Protein AF-A0A972UY33-F1 (afdb_monomer_lite)

Sequence (202 aa):
WPNDGVSWTTQNGQDPGPAQSIDARLELDFEYLEENDFVPDRGYYHFSHYRHKRYDDFIARVWYGDILHPTFLVWENELLKAEARLRTGSVNGALSILNNHDGARIRRGLLPELVSSNSNEVLWTIFYERDIELINTGMGISYFDMRRRDQLQRGTILHFPVPAKELEIMQMEVYTVGGAPDGENISQGSWTGLDGLTSPLD

Radius of gyration: 20.01 Å; chains: 1; bounding box: 48×53×45 Å

Foldseek 3Di:
DDPPLPPLPPPVLDDPPDDDDLFQLCVVFKDFAPDDPDDSPVGPNPDGRIDGCNCVVCVVCVPPPPDDAAQDDPLVVLLVQLLVCLVVPNPVRNLCSCQPCVHCCCVRRVDDRDDDPDSVVSNVVSVVCCVSVCPPRHPCSVVVVCLVVLAPAFFAFSDDDDPQVVCVVVVHDDDDQTDHRDVPGTRPGHHQGPSRDTPPDD

Secondary structure (DSSP, 8-state):
--TTSS-SS-TTS----S---SSTHHHHHEEE-S--SS-GGG-GGG--SEEE-TTHHHHHTTTT--S---SS-HHHHHHHHHHHHHHTT-HHHHHHHHT-TTSHHHHTT-PPPP----HHHHHHHHHHHHHHHSTTTSTTHHHHHHHTTT-SPTT-BSSPPPPHHHHHHTTPPP--S--S--SSSB----PBPTTS-BSS--

pLDDT: mean 87.29, std 12.9, range [42.44, 98.44]

Structure (mmCIF, N/CA/C/O backbone):
data_AF-A0A972UY33-F1
#
_entry.id   AF-A0A972UY33-F1
#
loop_
_atom_site.group_PDB
_atom_site.id
_atom_site.type_symbol
_atom_site.label_atom_id
_atom_site.label_alt_id
_atom_site.label_comp_id
_atom_site.label_asym_id
_atom_site.label_entity_id
_atom_site.label_seq_id
_atom_site.pdbx_PDB_ins_code
_atom_site.Cartn_x
_atom_site.Cartn_y
_atom_site.Cartn_z
_atom_site.occupancy
_atom_site.B_iso_or_equiv
_atom_site.auth_seq_id
_atom_site.auth_comp_id
_atom_site.auth_asym_id
_atom_site.auth_atom_id
_atom_site.pdbx_PDB_model_num
ATOM 1 N N . TRP A 1 1 ? -2.789 17.185 -3.170 1.00 50.88 1 TRP A N 1
ATOM 2 C CA . TRP A 1 1 ? -4.031 16.461 -3.487 1.00 50.88 1 TRP A CA 1
ATOM 3 C C . TRP A 1 1 ? -5.196 17.137 -2.790 1.00 50.88 1 TRP A C 1
ATOM 5 O O . TRP A 1 1 ? -5.256 17.084 -1.565 1.00 50.88 1 TRP A O 1
ATOM 15 N N . PRO A 1 2 ? -6.051 17.854 -3.533 1.00 42.44 2 PRO A N 1
ATOM 16 C CA . PRO A 1 2 ? -7.277 18.409 -2.979 1.00 42.44 2 PRO A CA 1
ATOM 17 C C . PRO A 1 2 ? -8.226 17.274 -2.567 1.00 42.44 2 PRO A C 1
ATOM 19 O O . PRO A 1 2 ? -8.383 16.290 -3.283 1.00 42.44 2 PRO A O 1
ATOM 22 N N . ASN A 1 3 ? -8.875 17.425 -1.413 1.00 44.12 3 ASN A N 1
ATOM 23 C CA . ASN A 1 3 ? -9.872 16.484 -0.879 1.00 44.12 3 ASN A CA 1
ATOM 24 C C . ASN A 1 3 ? -11.170 16.414 -1.712 1.00 44.12 3 ASN A C 1
ATOM 26 O O . ASN A 1 3 ? -12.124 15.758 -1.303 1.00 44.12 3 ASN A O 1
ATOM 30 N N . ASP A 1 4 ? -11.245 17.127 -2.838 1.00 48.38 4 ASP A N 1
ATOM 31 C CA . ASP A 1 4 ? -12.463 17.264 -3.636 1.00 48.38 4 ASP A CA 1
ATOM 32 C C . ASP A 1 4 ? -12.746 16.056 -4.539 1.00 48.38 4 ASP A C 1
ATOM 34 O O . ASP A 1 4 ? -13.867 15.921 -5.016 1.00 48.38 4 ASP A O 1
ATOM 38 N N . GLY A 1 5 ? -11.761 15.178 -4.766 1.00 47.12 5 GLY A N 1
ATOM 39 C CA . GLY A 1 5 ? -11.911 13.992 -5.608 1.00 47.12 5 GLY A CA 1
ATOM 40 C C . GLY A 1 5 ? -12.2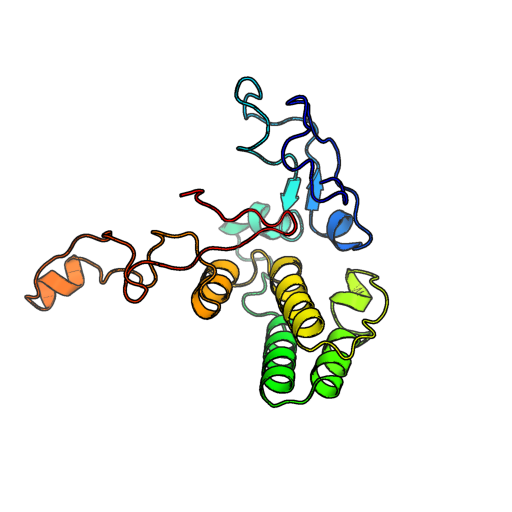33 14.296 -7.075 1.00 47.12 5 GLY A C 1
ATOM 41 O O . GLY A 1 5 ? -12.601 13.378 -7.795 1.00 47.12 5 GLY A O 1
ATOM 42 N N . VAL A 1 6 ? -12.104 15.545 -7.530 1.00 50.75 6 VAL A N 1
ATOM 43 C CA . VAL A 1 6 ? -12.446 15.978 -8.900 1.00 50.75 6 VAL A CA 1
ATOM 44 C C . VAL A 1 6 ? -11.242 16.623 -9.587 1.00 50.75 6 VAL A C 1
ATOM 46 O O . VAL A 1 6 ? -11.077 16.504 -10.799 1.00 50.75 6 VAL A O 1
ATOM 49 N N . SER A 1 7 ? -10.342 17.241 -8.823 1.00 51.25 7 SER A N 1
ATOM 50 C CA . SER A 1 7 ? -9.206 18.003 -9.347 1.00 51.25 7 SER A CA 1
ATOM 51 C C . SER A 1 7 ? -7.915 17.170 -9.457 1.00 51.25 7 SER A C 1
ATOM 53 O O . SER A 1 7 ? -6.831 17.663 -9.142 1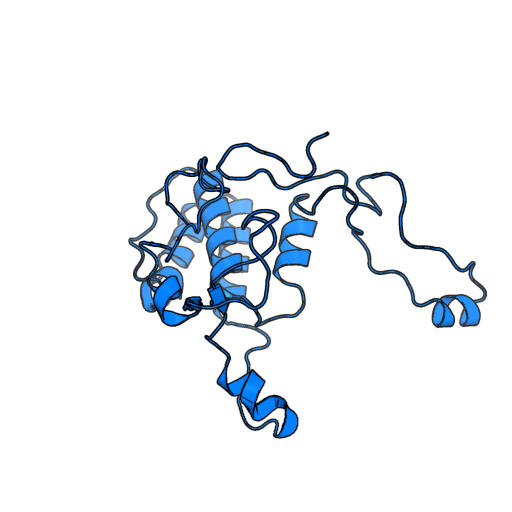.00 51.25 7 SER A O 1
ATOM 55 N N . TRP A 1 8 ? -8.012 15.903 -9.896 1.00 52.34 8 TRP A N 1
ATOM 56 C CA . TRP A 1 8 ? -6.860 14.993 -10.110 1.00 52.34 8 TRP A CA 1
ATOM 57 C C . TRP A 1 8 ? -5.855 15.552 -11.124 1.0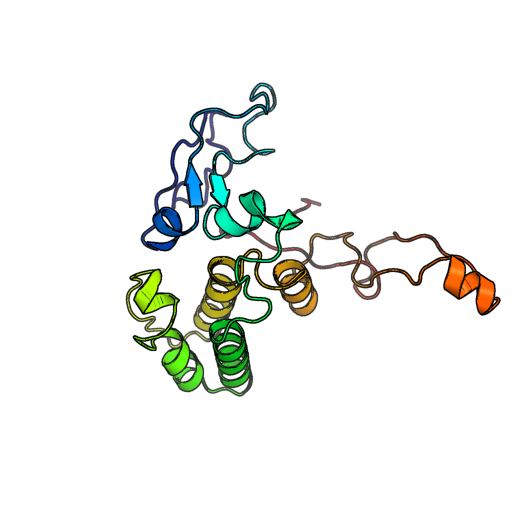0 52.34 8 TRP A C 1
ATOM 59 O O . TRP A 1 8 ? -4.646 15.376 -11.005 1.00 52.34 8 TRP A O 1
ATOM 69 N N . THR A 1 9 ? -6.375 16.308 -12.080 1.00 51.28 9 THR A N 1
ATOM 70 C CA . THR A 1 9 ? -5.691 17.416 -12.733 1.00 51.28 9 THR A CA 1
ATOM 71 C C . THR A 1 9 ? -6.384 18.659 -12.208 1.00 51.28 9 THR A C 1
ATOM 73 O O . THR A 1 9 ? -7.616 18.702 -12.273 1.00 51.28 9 THR A O 1
ATOM 76 N N . THR A 1 10 ? -5.681 19.681 -11.712 1.00 52.84 10 THR A N 1
ATOM 77 C CA . THR A 1 10 ? -6.351 20.983 -11.583 1.00 52.84 10 THR A CA 1
ATOM 78 C C . THR A 1 10 ? -7.029 21.244 -12.931 1.00 52.84 10 THR A C 1
ATOM 80 O O . THR A 1 10 ? -6.424 21.018 -13.982 1.00 52.84 10 THR A O 1
ATOM 83 N N . GLN A 1 11 ? -8.307 21.621 -12.935 1.00 48.50 11 GLN A N 1
ATOM 84 C CA . GLN A 1 11 ? -9.111 21.745 -14.163 1.00 48.50 11 GLN A CA 1
ATOM 85 C C . GLN A 1 11 ? -8.457 22.666 -15.225 1.00 48.50 11 GLN A C 1
ATOM 87 O O . GLN A 1 11 ? -8.839 22.667 -16.392 1.00 48.50 11 GLN A O 1
ATOM 92 N N . ASN A 1 12 ? -7.426 23.410 -14.811 1.00 56.03 12 ASN A N 1
ATOM 93 C CA . ASN A 1 12 ? -6.682 24.411 -15.556 1.00 56.03 12 ASN A CA 1
ATOM 94 C C . ASN A 1 12 ? -5.230 23.990 -15.900 1.00 56.03 12 ASN A C 1
ATOM 96 O O . ASN A 1 12 ? -4.465 24.831 -16.377 1.00 56.03 12 ASN A O 1
ATOM 100 N N . GLY A 1 13 ? -4.810 22.747 -15.615 1.00 61.34 13 GLY A N 1
ATOM 101 C CA . GLY A 1 13 ? -3.446 22.254 -15.881 1.00 61.34 13 GLY A CA 1
ATOM 102 C C . GLY A 1 13 ? -2.341 22.933 -15.058 1.00 61.34 13 GLY A C 1
ATOM 103 O O . GLY A 1 13 ? -1.175 22.883 -15.432 1.00 61.34 13 GLY A O 1
ATOM 104 N N . GLN A 1 14 ? -2.718 23.593 -13.966 1.00 70.06 14 GLN A N 1
ATOM 105 C CA . GLN A 1 14 ? -1.831 24.284 -13.032 1.00 70.06 14 GLN A CA 1
ATOM 106 C C . GLN A 1 14 ? -1.281 23.335 -11.961 1.00 70.06 14 GLN A C 1
ATOM 108 O O . GLN A 1 14 ? -1.861 22.276 -11.697 1.00 70.06 14 GLN A O 1
ATOM 113 N N . ASP A 1 15 ? -0.203 23.757 -11.309 1.00 76.19 15 ASP A N 1
ATOM 114 C CA . ASP A 1 15 ? 0.363 23.060 -10.158 1.00 76.19 15 ASP A CA 1
ATOM 115 C C . ASP A 1 15 ? -0.702 22.891 -9.048 1.00 76.19 15 ASP A C 1
ATOM 117 O O . ASP A 1 15 ? -1.305 23.886 -8.625 1.00 76.19 15 ASP A O 1
ATOM 121 N N . PRO A 1 16 ? -0.985 21.654 -8.588 1.00 74.56 16 PRO A N 1
ATOM 122 C CA . PRO A 1 16 ? -1.919 21.413 -7.489 1.00 74.56 16 PRO A CA 1
ATOM 123 C C . PRO A 1 16 ? -1.418 21.912 -6.123 1.00 74.5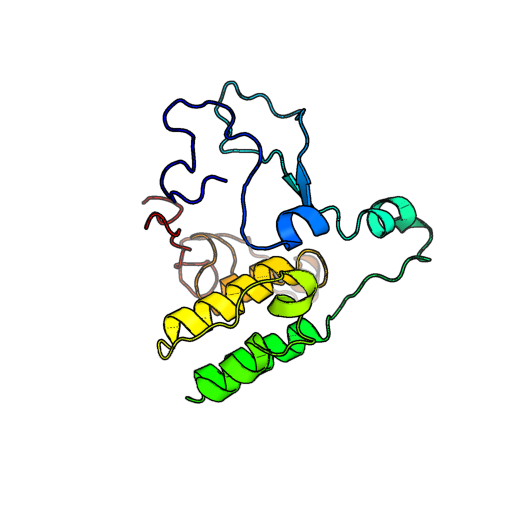6 16 PRO A C 1
ATOM 125 O O . PRO A 1 16 ? -2.216 21.964 -5.185 1.00 74.56 16 PRO A O 1
ATOM 128 N N . GLY A 1 17 ? -0.133 22.252 -5.992 1.00 82.25 17 GLY A N 1
ATOM 129 C CA . GLY A 1 17 ? 0.492 22.687 -4.749 1.00 82.25 17 GLY A CA 1
ATOM 130 C C . GLY A 1 17 ? 0.524 21.605 -3.657 1.00 82.25 17 GLY A C 1
ATOM 131 O O . GLY A 1 17 ? 0.247 20.421 -3.907 1.00 82.25 17 GLY A O 1
ATOM 132 N N . PRO A 1 18 ? 0.858 21.991 -2.410 1.00 87.56 18 PRO A N 1
ATOM 133 C CA . PRO A 1 18 ? 0.924 21.063 -1.287 1.00 87.56 18 PRO A CA 1
ATOM 134 C C . PRO A 1 18 ? -0.414 20.361 -1.014 1.00 87.56 18 PRO A C 1
ATOM 136 O O . PRO A 1 18 ? -1.491 20.958 -1.035 1.00 87.56 18 PRO A O 1
ATOM 139 N N . ALA A 1 19 ? -0.347 19.063 -0.729 1.00 87.38 19 ALA A N 1
ATOM 140 C CA . ALA A 1 19 ? -1.482 18.276 -0.280 1.00 87.38 19 ALA A CA 1
ATOM 141 C C . ALA A 1 19 ? -1.888 18.648 1.149 1.00 87.38 19 ALA A C 1
ATOM 143 O O . ALA A 1 19 ? -1.061 19.035 1.970 1.00 87.38 19 ALA A O 1
ATOM 144 N N . GLN A 1 20 ? -3.172 18.469 1.441 1.00 88.94 20 GLN A N 1
ATOM 145 C CA . GLN A 1 20 ? -3.722 18.599 2.783 1.00 88.94 20 GLN A CA 1
ATOM 146 C C . GLN A 1 20 ? -4.378 17.277 3.157 1.00 88.94 20 GLN A C 1
ATOM 148 O O . GLN A 1 20 ? -5.080 16.677 2.346 1.00 88.94 20 GLN A O 1
ATOM 153 N N . SER A 1 21 ? -4.146 16.821 4.382 1.00 90.38 21 SER A N 1
ATOM 154 C CA . SER A 1 21 ? -4.753 15.608 4.917 1.00 90.38 21 SER A CA 1
ATOM 155 C C . SER A 1 21 ? -4.997 15.776 6.408 1.00 90.38 21 SER A C 1
ATOM 157 O O . SER A 1 21 ? -4.247 16.470 7.089 1.00 90.38 21 SER A O 1
ATOM 159 N N . ILE A 1 22 ? -6.041 15.122 6.913 1.00 94.50 22 ILE A N 1
ATOM 160 C CA . ILE A 1 22 ? -6.238 14.950 8.358 1.00 94.50 22 ILE A CA 1
ATOM 161 C C . ILE A 1 22 ? -5.308 13.876 8.938 1.00 94.50 22 ILE A C 1
ATOM 163 O O . ILE A 1 22 ? -5.170 13.778 10.151 1.00 94.50 22 ILE A O 1
ATOM 167 N N . ASP A 1 23 ? -4.699 13.060 8.076 1.00 96.25 23 ASP A N 1
ATOM 168 C CA . ASP A 1 23 ? -3.720 12.055 8.462 1.00 96.25 23 ASP A CA 1
ATOM 169 C C . ASP A 1 23 ? -2.343 12.701 8.626 1.00 96.25 23 ASP A C 1
ATOM 171 O O . ASP A 1 23 ? -1.723 13.137 7.648 1.00 96.25 23 ASP A O 1
ATOM 175 N N . ALA A 1 24 ? -1.847 12.718 9.862 1.00 97.50 24 ALA A N 1
ATOM 176 C CA . ALA A 1 24 ? -0.553 13.299 10.201 1.00 97.50 24 ALA A CA 1
ATOM 177 C C . ALA A 1 24 ? 0.627 12.604 9.493 1.00 97.50 24 ALA A C 1
ATOM 179 O O . ALA A 1 24 ? 1.698 13.198 9.351 1.00 97.50 24 ALA A O 1
ATOM 180 N N . ARG A 1 25 ? 0.448 11.379 8.974 1.00 96.75 25 ARG A N 1
ATOM 181 C CA . ARG A 1 25 ? 1.485 10.673 8.204 1.00 96.75 25 ARG A CA 1
ATOM 182 C C . ARG A 1 25 ? 1.869 11.383 6.913 1.00 96.75 25 ARG A C 1
ATOM 184 O O . ARG A 1 25 ? 2.991 11.191 6.459 1.00 96.75 25 ARG A O 1
ATOM 191 N N . LEU A 1 26 ? 1.014 12.248 6.356 1.00 94.94 26 LEU A N 1
ATOM 192 C CA . LEU A 1 26 ? 1.403 13.094 5.223 1.00 94.94 26 LEU A CA 1
ATOM 193 C C . LEU A 1 26 ? 2.641 13.939 5.563 1.00 94.94 26 LEU A C 1
ATOM 195 O O . LEU A 1 26 ? 3.584 14.001 4.781 1.00 94.94 26 LEU A O 1
ATOM 199 N N . GLU A 1 27 ? 2.655 14.556 6.743 1.00 95.00 27 GLU A N 1
ATOM 200 C CA . GLU A 1 27 ? 3.765 15.400 7.190 1.00 95.00 27 GLU A CA 1
ATOM 201 C C . GLU A 1 27 ? 4.925 14.582 7.771 1.00 95.00 27 GLU A C 1
ATOM 203 O O . GLU A 1 27 ? 6.081 14.997 7.671 1.00 95.00 27 GLU A O 1
ATOM 208 N N . LEU A 1 28 ? 4.644 13.419 8.370 1.00 95.62 28 LEU A N 1
ATOM 209 C CA . LEU A 1 28 ? 5.667 12.565 8.982 1.00 95.62 28 LEU A CA 1
ATOM 210 C C . LEU A 1 28 ? 6.455 11.750 7.950 1.00 95.62 28 LEU A C 1
ATOM 212 O O . LEU A 1 28 ? 7.681 11.696 8.025 1.00 95.62 28 LEU A O 1
ATOM 216 N N . ASP A 1 29 ? 5.765 11.133 6.992 1.00 95.75 29 ASP A N 1
ATOM 217 C CA . ASP A 1 29 ? 6.333 10.108 6.111 1.00 95.75 29 ASP A CA 1
ATOM 218 C C . ASP A 1 29 ? 6.613 10.616 4.693 1.00 95.75 29 ASP A C 1
ATOM 220 O O . ASP A 1 29 ? 7.359 9.967 3.954 1.00 95.75 29 ASP A O 1
ATOM 224 N N . PHE A 1 30 ? 6.096 11.791 4.317 1.00 95.69 30 PHE A N 1
ATOM 225 C CA . PHE A 1 30 ? 6.320 12.388 3.000 1.00 95.69 30 PHE A CA 1
ATOM 226 C C . PHE A 1 30 ? 6.950 13.781 3.074 1.00 95.69 30 PHE A C 1
ATOM 228 O O . PHE A 1 30 ? 6.899 14.486 4.086 1.00 95.69 30 PHE A O 1
ATOM 235 N N . GLU A 1 31 ? 7.583 14.170 1.973 1.00 94.56 31 GLU A N 1
ATOM 236 C CA . GLU A 1 31 ? 8.145 15.501 1.761 1.00 94.56 31 GLU A CA 1
ATOM 237 C C . GLU A 1 31 ? 7.582 16.103 0.480 1.00 94.56 31 GLU A C 1
ATOM 239 O O . GLU A 1 31 ? 7.551 15.422 -0.546 1.00 94.56 31 GLU A O 1
ATOM 244 N N . TYR A 1 32 ? 7.168 17.368 0.550 1.00 93.19 32 TYR A N 1
ATOM 245 C CA . TYR A 1 32 ? 6.851 18.172 -0.624 1.00 93.19 32 TYR A CA 1
ATOM 246 C C . TYR A 1 32 ? 8.132 18.795 -1.183 1.00 93.19 32 TYR A C 1
ATOM 248 O O . TYR A 1 32 ? 8.873 19.448 -0.451 1.00 93.19 32 TYR A O 1
ATOM 256 N N . LEU A 1 33 ? 8.363 18.615 -2.476 1.00 91.31 33 LEU A N 1
ATOM 257 C CA 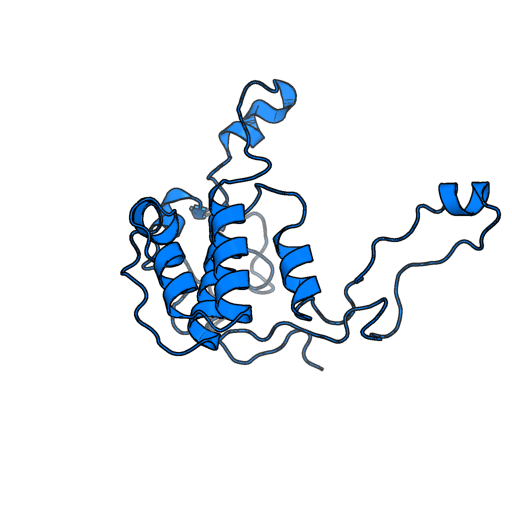. LEU A 1 33 ? 9.450 19.224 -3.226 1.00 91.31 33 LEU A CA 1
ATOM 258 C C . LEU A 1 33 ? 8.892 20.411 -4.012 1.00 91.31 33 LEU A C 1
ATOM 260 O O . LEU A 1 33 ? 8.023 20.235 -4.866 1.00 91.31 33 LEU A O 1
ATOM 264 N N . GLU A 1 34 ? 9.390 21.615 -3.732 1.00 87.38 34 GLU A N 1
ATOM 265 C CA . GLU A 1 34 ? 8.976 22.830 -4.453 1.00 87.38 34 GLU A CA 1
ATOM 266 C C . GLU A 1 34 ? 9.381 22.789 -5.931 1.00 87.38 34 GLU A C 1
ATOM 268 O O . GLU A 1 34 ? 8.664 23.303 -6.786 1.00 87.38 34 GLU A O 1
ATOM 273 N N . GLU A 1 35 ? 10.495 22.125 -6.239 1.00 84.25 35 GLU A N 1
ATOM 274 C CA . GLU A 1 35 ? 11.021 21.973 -7.592 1.00 84.25 35 GLU A CA 1
ATOM 275 C C . GLU A 1 35 ? 11.002 20.504 -8.024 1.00 84.25 35 GLU A C 1
ATOM 277 O O . GLU A 1 35 ? 11.193 19.589 -7.219 1.00 84.25 35 GLU A O 1
ATOM 282 N N . ASN A 1 36 ? 10.764 20.281 -9.316 1.00 83.12 36 ASN A N 1
ATOM 283 C CA . ASN A 1 36 ? 10.765 18.961 -9.926 1.00 83.12 36 ASN A CA 1
ATOM 284 C C . ASN A 1 36 ? 11.427 19.027 -11.311 1.00 83.12 36 ASN A C 1
ATOM 286 O O . ASN A 1 36 ? 11.160 19.948 -12.081 1.00 83.12 36 ASN A O 1
ATOM 290 N N . ASP A 1 37 ? 12.261 18.038 -11.635 1.00 85.12 37 ASP A N 1
ATOM 291 C CA . ASP A 1 37 ? 12.947 17.931 -12.929 1.00 85.12 37 ASP A CA 1
ATOM 292 C C . ASP A 1 37 ? 11.991 17.593 -14.092 1.00 85.12 37 ASP A C 1
ATOM 294 O O . ASP A 1 37 ? 12.355 17.705 -15.267 1.00 85.12 37 ASP A O 1
ATOM 298 N N . PHE A 1 38 ? 10.760 17.160 -13.795 1.00 83.50 38 PHE A N 1
ATOM 299 C CA . PHE A 1 38 ? 9.747 16.868 -14.805 1.00 83.50 38 PHE A CA 1
ATOM 300 C C . PHE A 1 38 ? 9.088 18.149 -15.342 1.00 83.50 38 PHE A C 1
ATOM 302 O O . PHE A 1 38 ? 8.508 18.942 -14.606 1.00 83.50 38 PHE A O 1
ATOM 309 N N . VAL A 1 39 ? 9.134 18.323 -16.668 1.00 81.75 39 VAL A N 1
ATOM 310 C CA . VAL A 1 39 ? 8.591 19.509 -17.348 1.00 81.75 39 VAL A CA 1
ATOM 311 C C . VAL A 1 39 ? 7.049 19.491 -17.341 1.00 81.75 39 VAL A C 1
ATOM 313 O O . VAL A 1 39 ? 6.450 18.501 -17.784 1.00 81.75 39 VAL A O 1
ATOM 316 N N . PRO A 1 40 ? 6.383 20.584 -16.916 1.00 78.19 40 PRO A N 1
ATOM 317 C CA . PRO A 1 40 ? 4.926 20.646 -16.810 1.00 78.19 40 PRO A CA 1
ATOM 318 C C . PRO A 1 40 ? 4.203 20.944 -18.133 1.00 78.19 40 PRO A C 1
ATOM 320 O O . PRO A 1 40 ? 2.978 20.924 -18.151 1.00 78.19 40 PRO A O 1
ATOM 323 N N . ASP A 1 41 ? 4.904 21.173 -19.252 1.00 80.69 41 ASP A N 1
ATOM 324 C CA . ASP A 1 41 ? 4.314 21.515 -20.567 1.00 80.69 41 ASP A CA 1
ATOM 325 C C . ASP A 1 41 ? 3.251 20.514 -21.055 1.00 80.69 41 ASP A C 1
ATOM 327 O O . ASP A 1 41 ? 2.367 20.858 -21.841 1.00 80.69 41 ASP A O 1
ATOM 331 N N . ARG A 1 42 ? 3.329 19.258 -20.595 1.00 72.31 42 ARG A N 1
ATOM 332 C CA . ARG A 1 42 ? 2.347 18.204 -20.895 1.00 72.31 42 ARG A CA 1
ATOM 333 C C . ARG A 1 42 ? 1.321 17.992 -19.782 1.00 72.31 42 ARG A C 1
ATOM 335 O O . ARG A 1 42 ? 0.515 17.082 -19.907 1.00 72.31 42 ARG A O 1
ATOM 342 N N . GLY A 1 43 ? 1.322 18.812 -18.738 1.00 73.94 43 GLY A N 1
ATOM 343 C CA . GLY A 1 43 ? 0.500 18.698 -17.535 1.00 73.94 43 GLY A CA 1
ATOM 344 C C . GLY A 1 43 ? 1.228 18.031 -16.365 1.00 73.94 43 GLY A C 1
ATOM 345 O O . GLY A 1 43 ? 2.260 17.390 -16.538 1.00 73.94 43 GLY A O 1
ATOM 346 N N . TYR A 1 44 ? 0.652 18.160 -15.170 1.00 76.19 44 TYR A N 1
ATOM 347 C CA . TYR A 1 44 ? 1.193 17.626 -13.911 1.00 76.19 44 TYR A CA 1
ATOM 348 C C . TYR A 1 44 ? 0.805 16.161 -13.634 1.00 76.19 44 TYR A C 1
ATOM 350 O O . TYR A 1 44 ? 1.196 15.601 -12.621 1.00 76.19 44 TYR A O 1
ATOM 358 N N . TYR A 1 45 ? 0.046 15.505 -14.521 1.00 73.69 45 TYR A N 1
ATOM 359 C CA . TYR A 1 45 ? -0.486 14.154 -14.272 1.00 73.69 45 TYR A CA 1
ATOM 360 C C . TYR A 1 45 ? 0.581 13.046 -14.223 1.00 73.69 45 TYR A C 1
ATOM 362 O O . TYR A 1 45 ? 0.295 11.949 -13.750 1.00 73.69 45 TYR A O 1
ATOM 370 N N . HIS A 1 46 ? 1.774 13.280 -14.782 1.00 77.56 46 HIS A N 1
ATOM 371 C CA . HIS A 1 46 ? 2.810 12.249 -14.955 1.00 77.56 46 HIS A CA 1
ATOM 372 C C . HIS A 1 46 ? 3.891 12.271 -13.872 1.00 77.56 46 HIS A C 1
ATOM 374 O O . HIS A 1 46 ? 4.764 11.407 -13.876 1.00 77.56 46 HIS A O 1
ATOM 380 N N . PHE A 1 47 ? 3.822 13.215 -12.932 1.00 81.81 47 PHE A N 1
ATOM 381 C CA . PHE A 1 47 ? 4.756 13.306 -11.817 1.00 81.81 47 PHE A CA 1
ATOM 382 C C . PHE A 1 47 ? 4.065 13.766 -10.534 1.00 81.81 47 PHE A C 1
ATOM 384 O O . PHE A 1 47 ? 2.925 14.217 -10.528 1.00 81.81 47 PHE A O 1
ATOM 391 N N . SER A 1 48 ? 4.779 13.630 -9.423 1.00 84.56 48 SER A N 1
ATOM 392 C CA . SER A 1 48 ? 4.336 14.062 -8.102 1.00 84.56 48 SER A CA 1
ATOM 393 C C . SER A 1 48 ? 5.389 14.984 -7.499 1.00 84.56 48 SER A C 1
ATOM 395 O O . SER A 1 48 ? 6.583 14.706 -7.603 1.00 84.56 48 SER A O 1
ATOM 397 N N . HIS A 1 49 ? 4.948 16.049 -6.827 1.00 87.75 49 HIS A N 1
ATOM 398 C CA . HIS A 1 49 ? 5.806 16.875 -5.969 1.00 87.75 49 HIS A CA 1
ATOM 399 C C . HIS A 1 49 ? 6.130 16.200 -4.629 1.00 87.75 49 HIS A C 1
ATOM 401 O O . HIS A 1 49 ? 6.991 16.668 -3.898 1.00 87.75 49 HIS A O 1
ATOM 407 N N . TYR A 1 50 ? 5.459 15.099 -4.286 1.00 91.81 50 TYR A N 1
ATOM 408 C CA . TYR A 1 50 ? 5.719 14.369 -3.051 1.00 91.81 50 TYR A CA 1
ATOM 409 C C . TYR A 1 50 ? 6.650 13.182 -3.263 1.00 91.81 50 TYR A C 1
ATOM 411 O O . TYR A 1 50 ? 6.418 12.362 -4.157 1.00 91.81 50 TYR A O 1
ATOM 419 N N . ARG A 1 51 ? 7.624 13.038 -2.359 1.00 91.38 51 ARG A N 1
ATOM 420 C CA . ARG A 1 51 ? 8.429 11.822 -2.180 1.00 91.38 51 ARG A CA 1
ATOM 421 C C . ARG A 1 51 ? 8.196 11.207 -0.801 1.00 91.38 51 ARG A C 1
ATOM 423 O O . ARG A 1 51 ? 7.850 11.905 0.149 1.00 91.38 51 ARG A O 1
ATOM 430 N N . HIS A 1 52 ? 8.401 9.899 -0.683 1.00 92.94 52 HIS A N 1
ATOM 431 C CA . HIS A 1 52 ? 8.345 9.190 0.597 1.00 92.94 52 HIS A CA 1
ATOM 432 C C . HIS A 1 52 ? 9.688 9.339 1.330 1.00 92.94 52 HIS A C 1
ATOM 434 O O . HIS A 1 52 ? 10.697 8.828 0.848 1.00 92.94 52 HIS A O 1
ATOM 440 N N . LYS A 1 53 ? 9.695 10.045 2.470 1.00 94.38 53 LYS A N 1
ATOM 441 C CA . LYS A 1 53 ? 10.903 10.409 3.240 1.00 94.38 53 LYS A CA 1
ATOM 442 C C . LYS A 1 53 ? 11.166 9.535 4.467 1.00 94.38 53 LYS A C 1
ATOM 444 O O . LYS A 1 53 ? 12.255 9.579 5.030 1.00 94.38 53 LYS A O 1
ATOM 449 N N . ARG A 1 54 ? 10.180 8.742 4.911 1.00 92.81 54 ARG A N 1
ATOM 450 C CA . ARG A 1 54 ? 10.243 7.947 6.158 1.00 92.81 54 ARG A CA 1
ATOM 451 C C . ARG A 1 54 ? 11.525 7.117 6.306 1.00 92.81 54 ARG A C 1
ATOM 453 O O . ARG A 1 54 ? 11.986 6.892 7.421 1.00 92.81 54 ARG A O 1
ATOM 460 N N . TYR A 1 55 ? 12.070 6.643 5.187 1.00 91.06 55 TYR A N 1
ATOM 461 C CA . TYR A 1 55 ? 13.249 5.777 5.133 1.00 91.06 55 TYR A CA 1
ATOM 462 C C . TYR A 1 55 ? 14.438 6.422 4.407 1.00 91.06 55 TYR A C 1
ATOM 464 O O . TYR A 1 55 ? 15.279 5.711 3.856 1.00 91.06 55 TYR A O 1
ATOM 472 N N . ASP A 1 56 ? 14.538 7.753 4.416 1.00 91.00 56 ASP A N 1
ATOM 473 C CA . ASP A 1 56 ? 15.659 8.481 3.807 1.00 91.00 56 ASP A CA 1
ATOM 474 C C . ASP A 1 56 ? 17.019 8.019 4.338 1.00 91.00 56 ASP A C 1
ATOM 476 O O . ASP A 1 56 ? 17.950 7.823 3.558 1.00 91.00 56 ASP A O 1
ATOM 480 N N . ASP A 1 57 ? 17.120 7.749 5.641 1.00 86.62 57 ASP A N 1
ATOM 481 C CA . ASP A 1 57 ? 18.358 7.265 6.260 1.00 86.62 57 ASP A CA 1
ATOM 482 C C . ASP A 1 57 ? 18.809 5.915 5.692 1.00 86.62 57 ASP A C 1
ATOM 484 O O . ASP A 1 57 ? 20.007 5.671 5.535 1.00 86.62 57 ASP A O 1
ATOM 488 N N . PHE A 1 58 ? 17.858 5.038 5.349 1.00 83.75 58 PHE A N 1
ATOM 489 C CA . PHE A 1 58 ? 18.170 3.767 4.703 1.00 83.75 58 PHE A CA 1
ATOM 490 C C . PHE A 1 58 ? 18.712 4.004 3.291 1.00 83.75 58 PHE A C 1
ATOM 492 O O . PHE A 1 58 ? 19.758 3.455 2.953 1.00 83.75 58 PHE A O 1
ATOM 499 N N . ILE A 1 59 ? 18.063 4.871 2.502 1.00 76.62 59 ILE A N 1
ATOM 500 C CA . ILE A 1 59 ? 18.488 5.221 1.134 1.00 76.62 59 ILE A CA 1
ATOM 501 C C . ILE A 1 59 ? 19.865 5.906 1.133 1.00 76.62 59 ILE A C 1
ATOM 503 O O . ILE A 1 59 ? 20.710 5.609 0.288 1.00 76.62 59 ILE A O 1
ATOM 507 N N . ALA A 1 60 ? 20.135 6.779 2.102 1.00 83.56 60 ALA A N 1
ATOM 508 C CA . ALA A 1 60 ? 21.413 7.475 2.218 1.00 83.56 60 ALA A CA 1
ATOM 509 C C . ALA A 1 60 ? 22.572 6.544 2.625 1.00 83.56 60 ALA A C 1
ATOM 511 O O . ALA A 1 60 ? 23.737 6.859 2.372 1.00 83.56 60 ALA A O 1
ATOM 512 N N . ARG A 1 61 ? 22.276 5.398 3.256 1.00 81.94 61 ARG A N 1
ATOM 513 C CA . ARG A 1 61 ? 23.276 4.505 3.871 1.00 81.94 61 ARG A CA 1
ATOM 514 C C . ARG A 1 61 ? 23.242 3.062 3.364 1.00 81.94 61 ARG A C 1
ATOM 516 O O . ARG A 1 61 ? 23.856 2.194 3.984 1.00 81.94 61 ARG A O 1
ATOM 523 N N . VAL A 1 62 ? 22.605 2.802 2.217 1.00 70.81 62 VAL A N 1
ATOM 524 C CA . VAL A 1 62 ? 22.394 1.448 1.650 1.00 70.81 62 VAL A CA 1
ATOM 525 C C . VAL A 1 62 ? 23.673 0.598 1.615 1.00 70.81 62 VAL A C 1
ATOM 527 O O . VAL A 1 62 ? 23.622 -0.603 1.862 1.00 70.81 62 VAL A O 1
ATOM 530 N N . TRP A 1 63 ? 24.835 1.205 1.359 1.00 70.06 63 TRP A N 1
ATOM 531 C CA . TRP A 1 63 ? 26.117 0.498 1.231 1.00 70.06 63 TRP A CA 1
ATOM 532 C C . TRP A 1 63 ? 26.726 0.008 2.551 1.00 70.06 63 TRP A C 1
ATOM 534 O O . TRP A 1 63 ? 27.642 -0.813 2.523 1.00 70.06 63 TRP A O 1
ATOM 544 N N . TYR A 1 64 ? 26.250 0.506 3.693 1.00 77.06 64 TYR A N 1
ATOM 545 C CA . TYR A 1 64 ? 26.838 0.223 5.005 1.00 77.06 64 TYR A CA 1
ATOM 546 C C . TYR A 1 64 ? 26.068 -0.840 5.791 1.00 77.06 64 TYR A C 1
ATOM 548 O O . TYR A 1 64 ? 26.640 -1.455 6.689 1.00 77.06 64 TYR A O 1
ATOM 556 N N . GLY A 1 65 ? 24.794 -1.076 5.452 1.00 76.44 65 GLY A N 1
ATOM 557 C CA . GLY A 1 65 ? 23.955 -2.085 6.108 1.00 76.44 65 GLY A CA 1
ATOM 558 C C . GLY A 1 65 ? 23.755 -1.857 7.612 1.00 76.44 65 GLY A C 1
ATOM 559 O O . GLY A 1 65 ? 23.444 -2.799 8.335 1.00 76.44 65 GLY A O 1
ATOM 560 N N . ASP A 1 66 ? 23.968 -0.631 8.093 1.00 83.19 66 ASP A N 1
ATOM 561 C CA . ASP A 1 66 ? 23.996 -0.295 9.518 1.00 83.19 66 ASP A CA 1
ATOM 562 C C . ASP A 1 66 ? 22.710 0.376 10.022 1.00 83.19 66 ASP A C 1
ATOM 564 O O . ASP A 1 66 ? 22.549 0.595 11.223 1.00 83.19 66 ASP A O 1
ATOM 568 N N . ILE A 1 67 ? 21.769 0.653 9.117 1.00 84.69 67 ILE A N 1
ATOM 569 C CA . ILE A 1 67 ? 20.429 1.139 9.439 1.00 84.69 67 ILE A CA 1
ATOM 570 C C . ILE A 1 67 ? 19.438 -0.016 9.354 1.00 84.69 67 ILE A C 1
ATOM 572 O O . ILE A 1 67 ? 19.339 -0.708 8.340 1.00 84.69 67 ILE A O 1
ATOM 576 N N . LEU A 1 68 ? 18.673 -0.204 10.428 1.00 83.44 68 LEU A N 1
ATOM 577 C CA . LEU A 1 68 ? 17.591 -1.178 10.461 1.00 83.44 68 LEU A CA 1
ATOM 578 C C . LEU A 1 68 ? 16.454 -0.714 9.549 1.00 83.44 68 LEU A C 1
ATOM 580 O O . LEU A 1 68 ? 15.890 0.359 9.747 1.00 83.44 68 LEU A O 1
ATOM 584 N N . HIS A 1 69 ? 16.086 -1.561 8.594 1.00 86.75 69 HIS A N 1
ATOM 585 C CA . HIS A 1 69 ? 14.941 -1.347 7.722 1.00 86.75 69 HIS A CA 1
ATOM 586 C C . HIS A 1 69 ? 13.924 -2.479 7.919 1.00 86.75 69 HIS A C 1
ATOM 588 O O . HIS A 1 69 ? 14.305 -3.653 7.872 1.00 86.75 69 HIS A O 1
ATOM 594 N N . PRO A 1 70 ? 12.638 -2.175 8.161 1.00 88.38 70 PRO A N 1
ATOM 595 C CA . PRO A 1 70 ? 11.643 -3.209 8.404 1.00 88.38 70 PRO A CA 1
ATOM 596 C C . PRO A 1 70 ? 11.332 -3.966 7.112 1.00 88.38 70 PRO A C 1
ATOM 598 O O . PRO A 1 70 ? 10.948 -3.357 6.125 1.00 88.38 70 PRO A O 1
ATOM 601 N N . THR A 1 71 ? 11.452 -5.294 7.131 1.00 85.75 71 THR A N 1
ATOM 602 C CA . THR A 1 71 ? 10.919 -6.162 6.061 1.00 85.75 71 THR A CA 1
ATOM 603 C C . THR A 1 71 ? 9.464 -6.553 6.320 1.00 85.75 71 THR A C 1
ATOM 605 O O . THR A 1 71 ? 8.700 -6.749 5.385 1.00 85.75 71 THR A O 1
ATOM 608 N N . PHE A 1 72 ? 9.088 -6.658 7.598 1.00 88.44 72 PHE A N 1
ATOM 609 C CA . PHE A 1 72 ? 7.739 -6.984 8.052 1.00 88.44 72 PHE A CA 1
ATOM 610 C C . PHE A 1 72 ? 7.408 -6.130 9.269 1.00 88.44 72 PHE A C 1
ATOM 612 O O . PHE A 1 72 ? 8.097 -6.197 10.292 1.00 88.44 72 PHE A O 1
ATOM 619 N N . LEU A 1 73 ? 6.355 -5.324 9.172 1.00 92.31 73 LEU A N 1
ATOM 620 C CA . LEU A 1 73 ? 5.868 -4.545 10.306 1.00 92.31 73 LEU A CA 1
ATOM 621 C C . LEU A 1 73 ? 4.889 -5.373 11.138 1.00 92.31 73 LEU A C 1
ATOM 623 O O . LEU A 1 73 ? 4.074 -6.126 10.613 1.00 92.31 73 LEU A O 1
ATOM 627 N N . VAL A 1 74 ? 4.888 -5.163 12.456 1.00 94.12 74 VAL A N 1
ATOM 628 C CA . VAL A 1 74 ? 3.840 -5.725 13.329 1.00 94.12 74 VAL A CA 1
ATOM 629 C C . VAL A 1 74 ? 2.454 -5.278 12.851 1.00 94.12 74 VAL A C 1
ATOM 631 O O . VAL A 1 74 ? 1.523 -6.078 12.830 1.00 94.12 74 VAL A O 1
ATOM 634 N N . TRP A 1 75 ? 2.339 -4.027 12.397 1.00 95.38 75 TRP A N 1
ATOM 635 C CA . TRP A 1 75 ? 1.090 -3.475 11.879 1.00 95.38 75 TRP A CA 1
ATOM 636 C C . TRP A 1 75 ? 0.575 -4.203 10.633 1.00 95.38 75 TRP A C 1
ATOM 638 O O . TRP A 1 75 ? -0.628 -4.387 10.501 1.00 95.38 75 TRP A O 1
ATOM 648 N N . GLU A 1 76 ? 1.457 -4.706 9.765 1.00 95.25 76 GLU A N 1
ATOM 649 C CA . G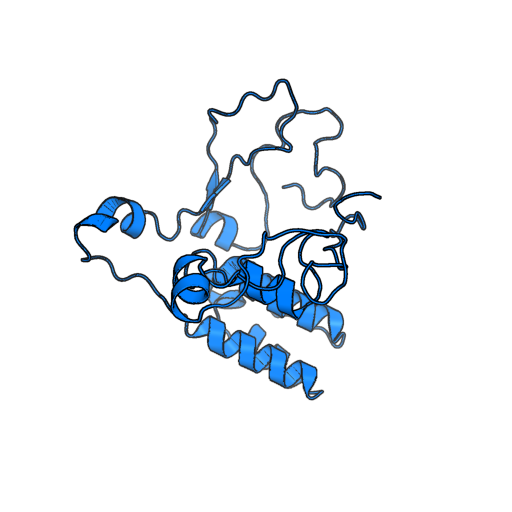LU A 1 76 ? 1.046 -5.511 8.611 1.00 95.25 76 GLU A CA 1
ATOM 650 C C . GLU A 1 76 ? 0.283 -6.768 9.049 1.00 95.25 76 GLU A C 1
ATOM 652 O O . GLU A 1 76 ? -0.797 -7.059 8.527 1.00 95.25 76 GLU A O 1
ATOM 657 N N . ASN A 1 77 ? 0.806 -7.475 10.056 1.00 95.38 77 ASN A N 1
ATOM 658 C CA . ASN A 1 77 ? 0.159 -8.658 10.621 1.00 95.38 77 ASN A CA 1
ATOM 659 C C . ASN A 1 77 ? -1.177 -8.315 11.288 1.00 95.38 77 ASN A C 1
ATOM 661 O O . ASN A 1 77 ? -2.139 -9.074 11.162 1.00 95.38 77 ASN A O 1
ATOM 665 N N . GLU A 1 78 ? -1.257 -7.185 11.990 1.00 98.12 78 GLU A N 1
ATOM 666 C CA . GLU A 1 78 ? -2.510 -6.722 12.590 1.00 98.12 78 GLU A CA 1
ATOM 667 C C . GLU A 1 78 ? -3.559 -6.389 11.520 1.00 98.12 78 GLU A C 1
ATOM 669 O O . GLU A 1 78 ? -4.705 -6.821 11.635 1.00 98.12 78 GLU A O 1
ATOM 674 N N . LEU A 1 79 ? -3.176 -5.739 10.419 1.00 97.69 79 LEU A N 1
ATOM 675 C CA . LEU A 1 79 ? -4.089 -5.455 9.310 1.00 97.69 79 LEU A CA 1
ATOM 676 C C . LEU A 1 79 ? -4.565 -6.732 8.599 1.00 97.69 79 LEU A C 1
ATOM 678 O O . LEU A 1 79 ? -5.743 -6.833 8.260 1.00 97.69 79 LEU A O 1
ATOM 682 N N . LEU A 1 80 ? -3.702 -7.743 8.439 1.00 96.62 80 LEU A N 1
ATOM 683 C CA . LEU A 1 80 ? -4.115 -9.059 7.929 1.00 96.62 80 LEU A CA 1
ATOM 684 C C . LEU A 1 80 ? -5.117 -9.747 8.870 1.00 96.62 80 LEU A C 1
ATOM 686 O O . LEU A 1 80 ? -6.106 -10.324 8.412 1.00 96.62 80 LEU A O 1
ATOM 690 N N . LYS A 1 81 ? -4.910 -9.657 10.192 1.00 98.25 81 LYS A N 1
ATOM 691 C CA . LYS A 1 81 ? -5.884 -10.147 11.181 1.00 98.25 81 LYS A CA 1
ATOM 692 C C . LYS A 1 81 ? -7.200 -9.376 11.092 1.00 98.25 81 LYS A C 1
ATOM 694 O O . LYS A 1 81 ? -8.253 -10.007 11.139 1.00 98.25 81 LYS A O 1
ATOM 699 N N . ALA A 1 82 ? -7.162 -8.051 10.953 1.00 98.44 82 ALA A N 1
ATOM 700 C CA . ALA A 1 82 ? -8.356 -7.220 10.808 1.00 98.44 82 ALA A CA 1
ATOM 701 C C . ALA A 1 82 ? -9.155 -7.610 9.559 1.00 98.44 82 ALA A C 1
ATOM 703 O O . ALA A 1 82 ? -10.365 -7.821 9.643 1.00 98.44 82 ALA A O 1
ATOM 704 N N . GLU A 1 83 ? -8.476 -7.809 8.428 1.00 98.00 83 GLU A N 1
ATOM 705 C CA . GLU A 1 83 ? -9.114 -8.274 7.199 1.00 98.00 83 GLU A CA 1
ATOM 706 C C . GLU A 1 83 ? -9.747 -9.658 7.383 1.00 98.00 83 GLU A C 1
ATOM 708 O O . GLU A 1 83 ? -10.906 -9.864 7.020 1.00 98.00 83 GLU A O 1
ATOM 713 N N . ALA A 1 84 ? -9.025 -10.603 7.992 1.00 98.19 84 ALA A N 1
ATOM 714 C CA . ALA A 1 84 ? -9.542 -11.943 8.253 1.00 98.19 84 ALA A CA 1
ATOM 715 C C . ALA A 1 84 ? -10.778 -11.916 9.169 1.00 98.19 84 ALA A C 1
ATOM 717 O O . ALA A 1 84 ? -11.763 -12.610 8.905 1.00 98.19 84 ALA A O 1
ATOM 718 N N . ARG A 1 85 ? -10.766 -11.090 10.224 1.00 98.12 85 ARG A N 1
ATOM 719 C CA . ARG A 1 85 ? -11.926 -10.883 11.109 1.00 98.12 85 ARG A CA 1
ATOM 720 C C . ARG A 1 85 ? -13.123 -10.361 10.329 1.00 98.12 85 ARG A C 1
ATOM 722 O O . ARG A 1 85 ? -14.213 -10.905 10.471 1.00 98.12 85 ARG A O 1
ATOM 729 N N . LEU A 1 86 ? -12.913 -9.368 9.472 1.00 97.75 86 LEU A N 1
ATOM 730 C CA . LEU A 1 86 ? -13.979 -8.789 8.667 1.00 97.75 86 LEU A CA 1
ATOM 731 C C . LEU A 1 86 ? -14.566 -9.807 7.679 1.00 97.75 86 LEU A C 1
ATOM 733 O O . LEU A 1 86 ? -15.780 -9.988 7.633 1.00 97.75 86 LEU A O 1
ATOM 737 N N . ARG A 1 87 ? -13.710 -10.541 6.956 1.00 96.31 87 ARG A N 1
ATOM 738 C CA . ARG A 1 87 ? -14.125 -11.584 5.998 1.00 96.31 87 ARG A CA 1
ATOM 739 C C . ARG A 1 87 ? -14.824 -12.773 6.657 1.00 96.31 87 ARG A C 1
ATOM 741 O O . ARG A 1 87 ? -15.609 -13.451 6.005 1.00 96.31 87 ARG A O 1
ATOM 748 N N . THR A 1 88 ? -14.570 -13.012 7.942 1.00 97.00 88 THR A N 1
ATOM 749 C CA . THR A 1 88 ? -15.266 -14.029 8.750 1.00 97.00 88 THR A CA 1
ATOM 750 C C . THR A 1 88 ? -16.499 -13.480 9.483 1.00 97.00 88 THR A C 1
ATOM 752 O O . THR A 1 88 ? -17.074 -14.169 10.323 1.00 97.00 88 THR A O 1
ATOM 755 N N . GLY A 1 89 ? -16.937 -12.256 9.157 1.00 95.88 89 GLY A N 1
ATOM 756 C CA . GLY A 1 89 ? -18.176 -11.643 9.651 1.00 95.88 89 GLY A CA 1
ATOM 757 C C . GLY A 1 89 ? -18.032 -10.824 10.938 1.00 95.88 89 GLY A C 1
ATOM 758 O O . GLY A 1 89 ? -19.019 -10.303 11.454 1.00 95.88 89 GLY A O 1
ATOM 759 N N . SER A 1 90 ? -16.820 -10.676 11.476 1.00 97.00 90 SER A N 1
ATOM 760 C CA . SER A 1 90 ? -16.554 -9.919 12.701 1.00 97.00 90 SER A CA 1
ATOM 761 C C . SER A 1 90 ? -16.116 -8.483 12.397 1.00 97.00 90 SER A C 1
ATOM 763 O O . SER A 1 90 ? -14.933 -8.144 12.479 1.00 97.00 90 SER A O 1
ATOM 765 N N . VAL A 1 91 ? -17.087 -7.613 12.099 1.00 97.38 91 VAL A N 1
ATOM 766 C CA . VAL A 1 91 ? -16.850 -6.168 11.902 1.00 97.38 91 VAL A CA 1
ATOM 767 C C . VAL A 1 91 ? -16.238 -5.540 13.157 1.00 97.38 91 VAL A C 1
ATOM 769 O O . VAL A 1 91 ? -15.192 -4.904 13.085 1.00 97.38 91 VAL A O 1
ATOM 772 N N . ASN A 1 92 ? -16.819 -5.808 14.331 1.00 97.12 92 ASN A N 1
ATOM 773 C CA . ASN A 1 92 ? -16.302 -5.300 15.608 1.00 97.12 92 ASN A CA 1
ATOM 774 C C . ASN A 1 92 ? -14.878 -5.794 15.906 1.00 97.12 92 ASN A C 1
ATOM 776 O O . ASN A 1 92 ? -14.079 -5.061 16.483 1.00 97.12 92 ASN A O 1
ATOM 780 N N . GLY A 1 93 ? -14.542 -7.021 15.491 1.00 97.62 93 GLY A N 1
ATOM 781 C CA . GLY A 1 93 ? -13.187 -7.553 15.619 1.00 97.62 93 GLY A CA 1
ATOM 782 C C . GLY A 1 93 ? -12.184 -6.770 14.772 1.00 97.62 93 GLY A C 1
ATOM 783 O O . GLY A 1 93 ? -11.115 -6.422 15.267 1.00 97.62 93 GLY A O 1
ATOM 784 N N . ALA A 1 94 ? -12.540 -6.432 13.532 1.00 98.25 94 ALA A N 1
ATOM 785 C CA . ALA A 1 94 ? -11.708 -5.594 12.670 1.00 98.25 94 ALA A CA 1
ATOM 786 C C . ALA A 1 94 ? -11.558 -4.162 13.218 1.00 98.25 94 ALA A C 1
ATOM 788 O O . ALA A 1 94 ? -10.440 -3.656 13.306 1.00 98.25 94 ALA A O 1
ATOM 789 N N . LEU A 1 95 ? -12.658 -3.546 13.670 1.00 98.31 95 LEU A N 1
ATOM 790 C CA . LEU A 1 95 ? -12.643 -2.213 14.287 1.00 98.31 95 LEU A CA 1
ATOM 791 C C . LEU A 1 95 ? -11.756 -2.158 15.532 1.00 98.31 95 LEU A C 1
ATOM 793 O O . LEU A 1 95 ? -11.017 -1.196 15.701 1.00 98.31 95 LEU A O 1
ATOM 797 N N . SER A 1 96 ? -11.775 -3.198 16.373 1.00 98.06 96 SER A N 1
ATOM 798 C CA . SER A 1 96 ? -10.927 -3.247 17.573 1.00 98.06 96 SER A CA 1
ATOM 799 C C . SER A 1 96 ? -9.430 -3.172 17.255 1.00 98.06 96 SER A C 1
ATOM 801 O O . SER A 1 96 ? -8.662 -2.616 18.034 1.00 98.06 96 SER A O 1
ATOM 803 N N . ILE A 1 97 ? -9.020 -3.695 16.094 1.00 98.25 97 ILE A N 1
ATOM 804 C CA . ILE A 1 97 ? -7.634 -3.632 15.633 1.00 98.25 97 ILE A CA 1
ATOM 805 C C . ILE A 1 97 ? -7.338 -2.252 15.039 1.00 98.25 97 ILE A C 1
ATOM 807 O O . ILE A 1 97 ? -6.344 -1.634 15.413 1.00 98.25 97 ILE A O 1
ATOM 811 N N . LEU A 1 98 ? -8.206 -1.745 14.155 1.00 98.12 98 LEU A N 1
ATOM 812 C CA . LEU A 1 98 ? -8.031 -0.431 13.519 1.00 98.12 98 LEU A CA 1
ATOM 813 C C . LEU A 1 98 ? -8.010 0.727 14.529 1.00 98.12 98 LEU A C 1
ATOM 815 O O . LEU A 1 98 ? -7.251 1.678 14.351 1.00 98.12 98 LEU A O 1
ATOM 819 N N . ASN A 1 99 ? -8.820 0.631 15.585 1.00 98.19 99 ASN A N 1
ATOM 820 C CA . ASN A 1 99 ? -8.953 1.648 16.629 1.00 98.19 99 ASN A CA 1
ATOM 821 C C . ASN A 1 99 ? -8.015 1.412 17.820 1.00 98.19 99 ASN A C 1
ATOM 823 O O . ASN A 1 99 ? -8.143 2.077 18.844 1.00 98.19 99 ASN A O 1
ATOM 827 N N . ASN A 1 100 ? -7.069 0.476 17.721 1.00 97.81 100 ASN A N 1
ATOM 828 C CA . ASN A 1 100 ? -6.079 0.291 18.772 1.00 97.81 100 ASN A CA 1
ATOM 829 C C . ASN A 1 100 ? -5.238 1.575 18.930 1.00 97.81 100 ASN A C 1
ATOM 831 O O . ASN A 1 100 ? -4.590 2.009 17.977 1.00 97.81 100 ASN A O 1
ATOM 835 N N . HIS A 1 101 ? -5.214 2.160 20.134 1.00 96.31 101 HIS A N 1
ATOM 836 C CA . HIS A 1 101 ? -4.456 3.383 20.438 1.00 96.31 101 HIS A CA 1
ATOM 837 C C . HIS A 1 101 ? -2.941 3.242 20.233 1.00 96.31 101 HIS A C 1
ATOM 839 O O . HIS A 1 101 ? -2.256 4.237 19.997 1.00 96.31 101 HIS A O 1
ATOM 845 N N . ASP A 1 102 ? -2.418 2.018 20.288 1.00 95.50 102 ASP A N 1
ATOM 846 C CA . ASP A 1 102 ? -1.017 1.728 19.987 1.00 95.50 102 ASP A CA 1
ATOM 847 C C . ASP A 1 102 ? -0.767 1.467 18.493 1.00 95.50 102 ASP A C 1
ATOM 849 O O . ASP A 1 102 ? 0.385 1.407 18.057 1.00 95.50 102 ASP A O 1
ATOM 853 N N . GLY A 1 103 ? -1.838 1.322 17.710 1.00 95.94 103 GLY A N 1
ATOM 854 C CA . GLY A 1 103 ? -1.807 1.104 16.271 1.00 95.94 103 GLY A CA 1
ATOM 855 C C . GLY A 1 103 ? -1.360 2.336 15.492 1.00 95.94 103 GLY A C 1
ATOM 856 O O . GLY A 1 103 ? -1.541 3.476 15.927 1.00 95.94 103 GLY A O 1
ATOM 857 N N . ALA A 1 104 ? -0.787 2.113 14.306 1.00 96.50 104 ALA A N 1
ATOM 858 C CA . ALA A 1 104 ? -0.222 3.188 13.490 1.00 96.50 104 ALA A CA 1
ATOM 859 C C . ALA A 1 104 ? -1.265 4.248 13.109 1.00 96.50 104 ALA A C 1
ATOM 861 O O . ALA A 1 104 ? -0.981 5.441 13.198 1.00 96.50 104 ALA A O 1
ATOM 862 N N . ARG A 1 105 ? -2.491 3.823 12.786 1.00 97.31 105 ARG A N 1
ATOM 863 C CA . ARG A 1 105 ? -3.603 4.714 12.439 1.00 97.31 105 ARG A CA 1
ATOM 864 C C . ARG A 1 105 ? -3.853 5.802 13.491 1.00 97.31 105 ARG A C 1
ATOM 866 O O . ARG A 1 105 ? -3.980 6.976 13.156 1.00 97.31 105 ARG A O 1
ATOM 873 N N . ILE A 1 106 ? -3.922 5.403 14.762 1.00 97.69 106 ILE A N 1
ATOM 874 C CA . ILE A 1 106 ? -4.218 6.312 15.875 1.00 97.69 106 ILE A CA 1
ATOM 875 C C . ILE A 1 106 ? -2.944 7.020 16.338 1.00 97.69 106 ILE A C 1
ATOM 877 O O . ILE A 1 106 ? -2.917 8.242 16.433 1.00 97.69 106 ILE A O 1
ATOM 881 N N . ARG A 1 107 ? -1.865 6.271 16.594 1.00 97.38 107 ARG A N 1
ATOM 882 C CA . ARG A 1 107 ? -0.639 6.816 17.192 1.00 97.38 107 ARG A CA 1
ATOM 883 C C . ARG A 1 107 ? 0.157 7.705 16.235 1.00 97.38 107 ARG A C 1
ATOM 885 O O . ARG A 1 107 ? 0.703 8.713 16.670 1.00 97.38 107 ARG A O 1
ATOM 892 N N . ARG A 1 108 ? 0.284 7.303 14.966 1.00 96.31 108 ARG A N 1
ATOM 893 C CA . ARG A 1 108 ? 1.066 8.025 13.943 1.00 96.31 108 ARG A CA 1
ATOM 894 C C . ARG A 1 108 ? 0.168 8.913 13.097 1.00 96.31 108 ARG A C 1
ATOM 896 O O . ARG A 1 108 ? 0.506 10.067 12.885 1.00 96.31 108 ARG A O 1
ATOM 903 N N . GLY A 1 109 ? -0.962 8.377 12.636 1.00 97.06 109 GLY A N 1
ATOM 904 C CA . GLY A 1 109 ? -1.891 9.116 11.782 1.00 97.06 109 GLY A CA 1
ATOM 905 C C . GLY A 1 109 ? -2.725 10.161 12.518 1.00 97.06 109 GLY A C 1
ATOM 906 O O . GLY A 1 109 ? -3.270 11.051 11.872 1.00 97.06 109 GLY A O 1
ATOM 907 N N . LEU A 1 110 ? -2.822 10.078 13.853 1.00 97.50 110 LEU A N 1
ATOM 908 C CA . LEU A 1 110 ? -3.678 10.940 14.684 1.00 97.50 110 LEU A CA 1
ATOM 909 C C . LEU A 1 110 ? -5.142 10.964 14.214 1.00 97.50 110 LEU A C 1
ATOM 911 O O . LEU A 1 110 ? -5.881 11.916 14.465 1.00 97.50 110 LEU A O 1
ATOM 915 N N . LEU A 1 111 ? -5.568 9.900 13.531 1.00 97.00 111 LEU A N 1
ATOM 916 C CA . LEU A 1 111 ? -6.902 9.801 12.969 1.00 97.00 111 LEU A CA 1
ATOM 917 C C . LEU A 1 111 ? -7.917 9.448 14.066 1.00 97.00 111 LEU A C 1
ATOM 919 O O . LEU A 1 111 ? -7.623 8.618 14.930 1.00 97.00 111 LEU A O 1
ATOM 923 N N . PRO A 1 112 ? -9.141 10.002 14.021 1.00 96.75 112 PRO A N 1
ATOM 924 C CA . PRO A 1 112 ? -10.192 9.656 14.973 1.00 96.75 112 PRO A CA 1
ATOM 925 C C . PRO A 1 112 ? -10.595 8.191 14.818 1.00 96.75 112 PRO A C 1
ATOM 927 O O . PRO A 1 112 ? -10.497 7.642 13.718 1.00 96.75 112 PRO A O 1
ATOM 930 N N . GLU A 1 113 ? -11.073 7.563 15.891 1.00 97.25 113 GLU A N 1
ATOM 931 C CA . GLU A 1 113 ? -11.588 6.191 15.841 1.00 97.25 113 GLU A CA 1
ATOM 932 C C . GLU A 1 113 ? -12.618 6.015 14.716 1.00 97.25 113 GLU A C 1
ATOM 934 O O . GLU A 1 113 ? -13.517 6.837 14.529 1.00 97.25 113 GLU A O 1
ATOM 939 N N . LEU A 1 114 ? -12.484 4.926 13.959 1.00 96.81 114 LEU A N 1
ATOM 940 C CA . LEU A 1 114 ? -13.448 4.556 12.937 1.00 96.81 114 LEU A CA 1
ATOM 941 C C . LEU A 1 114 ? -14.701 3.992 13.610 1.00 96.81 114 LEU A C 1
ATOM 943 O O . LEU A 1 114 ? -14.640 2.969 14.295 1.00 96.81 114 LEU A O 1
ATOM 947 N N . VAL A 1 115 ? -15.847 4.624 13.366 1.00 96.19 115 VAL A N 1
ATOM 948 C CA . VAL A 1 115 ? -17.157 4.151 13.826 1.00 96.19 115 VAL A CA 1
ATOM 949 C C . VAL A 1 115 ? -18.011 3.845 12.602 1.00 96.19 115 VAL A C 1
ATOM 951 O O . VAL A 1 115 ? -18.628 4.738 12.031 1.00 96.19 115 VAL A O 1
ATOM 954 N N . SER A 1 116 ? -18.042 2.577 12.191 1.00 94.50 116 SER A N 1
ATOM 955 C CA . SER A 1 116 ? -18.845 2.137 11.048 1.00 94.50 116 SER A CA 1
ATOM 956 C C . SER A 1 116 ? -19.337 0.703 11.217 1.00 94.50 116 SER A C 1
ATOM 958 O O . SER A 1 116 ? -18.603 -0.174 11.662 1.00 94.50 116 SER A O 1
ATOM 960 N N . SER A 1 117 ? -20.587 0.446 10.833 1.00 92.94 117 SER A N 1
ATOM 961 C CA . SER A 1 117 ? -21.132 -0.909 10.682 1.00 92.94 117 SER A CA 1
ATOM 962 C C . SER A 1 117 ? -21.033 -1.424 9.242 1.00 92.94 117 SER A C 1
ATOM 964 O O . SER A 1 117 ? -21.331 -2.591 8.977 1.00 92.94 117 SER A O 1
ATOM 966 N N . ASN A 1 118 ? -20.612 -0.573 8.301 1.00 95.38 118 ASN A N 1
ATOM 967 C CA . ASN A 1 118 ? -20.498 -0.918 6.895 1.00 95.38 118 ASN A CA 1
ATOM 968 C C . ASN A 1 118 ? -19.202 -1.696 6.652 1.00 95.38 118 ASN A C 1
ATOM 970 O O . ASN A 1 118 ? -18.102 -1.148 6.696 1.00 95.38 118 ASN A O 1
ATOM 974 N N . SER A 1 119 ? -19.334 -2.983 6.332 1.00 95.56 119 SER A N 1
ATOM 975 C CA . SER A 1 119 ? -18.174 -3.843 6.080 1.00 95.56 119 SER A CA 1
ATOM 976 C C . SER A 1 119 ? -17.302 -3.348 4.923 1.00 95.56 119 SER A C 1
ATOM 978 O O . SER A 1 119 ? -16.090 -3.512 4.982 1.00 95.56 119 SER A O 1
ATOM 980 N N . ASN A 1 120 ? -17.872 -2.697 3.906 1.00 93.06 120 ASN A N 1
ATOM 981 C CA . ASN A 1 120 ? -17.088 -2.178 2.783 1.00 93.06 120 ASN A CA 1
ATOM 982 C C . ASN A 1 120 ? -16.227 -0.977 3.192 1.00 93.06 120 ASN A C 1
ATOM 984 O O . ASN A 1 120 ? -15.086 -0.875 2.757 1.00 93.06 120 ASN A O 1
ATOM 988 N N . GLU A 1 121 ? -16.737 -0.104 4.061 1.00 94.69 121 GLU A N 1
ATOM 989 C CA . GLU A 1 121 ? -15.987 1.043 4.588 1.00 94.69 121 GLU A CA 1
ATOM 990 C C . GLU A 1 121 ? -14.836 0.589 5.496 1.00 94.69 121 GLU A C 1
ATOM 992 O O . GLU A 1 121 ? -13.708 1.073 5.385 1.00 94.69 121 GLU A O 1
ATOM 997 N N . VAL A 1 122 ? -15.094 -0.404 6.353 1.00 97.56 122 VAL A N 1
ATOM 998 C CA . VAL A 1 122 ? -14.055 -1.006 7.199 1.00 97.56 122 VAL A CA 1
ATOM 999 C C . VAL A 1 122 ? -13.001 -1.704 6.340 1.00 97.56 122 VAL A C 1
ATOM 1001 O O . VAL A 1 122 ? -11.810 -1.521 6.576 1.00 97.56 122 VAL A O 1
ATOM 1004 N N . LEU A 1 123 ? -13.413 -2.453 5.311 1.00 95.75 123 LEU A N 1
ATOM 1005 C CA . LEU A 1 123 ? -12.486 -3.118 4.394 1.00 95.75 123 LEU A CA 1
ATOM 1006 C C . LEU A 1 123 ? -11.625 -2.103 3.639 1.00 95.75 123 LEU A C 1
ATOM 1008 O O . LEU A 1 123 ? -10.410 -2.268 3.562 1.00 95.75 123 LEU A O 1
ATOM 1012 N N . TRP A 1 124 ? -12.243 -1.041 3.122 1.00 92.81 124 TRP A N 1
ATOM 1013 C CA . TRP A 1 124 ? -11.534 0.050 2.463 1.00 92.81 124 TRP A CA 1
ATOM 1014 C C . TRP A 1 124 ? -10.518 0.700 3.405 1.00 92.81 124 TRP A C 1
ATOM 1016 O O . TRP A 1 124 ? -9.372 0.898 3.015 1.00 92.81 124 TRP A O 1
ATOM 1026 N N . THR A 1 125 ? -10.893 0.935 4.665 1.00 96.31 125 THR A N 1
ATOM 1027 C CA . THR A 1 125 ? -9.986 1.517 5.664 1.00 96.31 125 THR A CA 1
ATOM 1028 C C . THR A 1 125 ? -8.800 0.599 5.954 1.00 96.31 125 THR A C 1
ATOM 1030 O O . THR A 1 125 ? -7.678 1.079 6.071 1.00 96.31 125 THR A O 1
ATOM 1033 N N . ILE A 1 126 ? -9.004 -0.723 6.017 1.00 97.31 126 ILE A N 1
ATOM 1034 C CA . ILE A 1 126 ? -7.897 -1.681 6.166 1.00 97.31 126 ILE A CA 1
ATOM 1035 C C . ILE A 1 126 ? -6.913 -1.537 5.004 1.00 97.31 126 ILE A C 1
ATOM 1037 O O . ILE A 1 126 ? -5.709 -1.491 5.234 1.00 97.31 126 ILE A O 1
ATOM 1041 N N . PHE A 1 127 ? -7.406 -1.445 3.768 1.00 94.88 127 PHE A N 1
ATOM 1042 C CA . PHE A 1 127 ? -6.541 -1.283 2.601 1.00 94.88 127 PHE A CA 1
ATOM 1043 C C . PHE A 1 127 ? -5.847 0.075 2.557 1.00 94.88 127 PHE A C 1
ATOM 1045 O O . PHE A 1 127 ? -4.652 0.108 2.296 1.00 94.88 127 PHE A O 1
ATOM 1052 N N . TYR A 1 128 ? -6.544 1.158 2.902 1.00 94.12 128 TYR A N 1
ATOM 1053 C CA . TYR A 1 128 ? -5.933 2.475 3.073 1.00 94.12 128 TYR A CA 1
ATOM 1054 C C . TYR A 1 128 ? -4.768 2.427 4.071 1.00 94.12 128 TYR A C 1
ATOM 1056 O O . TYR A 1 128 ? -3.674 2.899 3.773 1.00 94.12 128 TYR A O 1
ATOM 1064 N N . GLU A 1 129 ? -4.969 1.785 5.227 1.00 97.00 129 GLU A N 1
ATOM 1065 C CA . GLU A 1 129 ? -3.920 1.619 6.235 1.00 97.00 129 GLU A CA 1
ATOM 1066 C C . GLU A 1 129 ? -2.746 0.773 5.736 1.00 97.00 129 GLU A C 1
ATOM 1068 O O . GLU A 1 129 ? -1.597 1.074 6.059 1.00 97.00 129 GLU A O 1
ATOM 1073 N N . ARG A 1 130 ? -3.014 -0.274 4.943 1.00 95.88 130 ARG A N 1
ATOM 1074 C CA . ARG A 1 130 ? -1.958 -1.079 4.313 1.00 95.88 130 ARG A CA 1
ATOM 1075 C C . ARG A 1 130 ? -1.161 -0.242 3.316 1.00 95.88 130 ARG A C 1
ATOM 1077 O O . ARG A 1 130 ? 0.064 -0.282 3.351 1.00 95.88 130 ARG A O 1
ATOM 1084 N N . ASP A 1 131 ? -1.841 0.532 2.479 1.00 92.62 131 ASP A N 1
ATOM 1085 C CA . ASP A 1 131 ? -1.208 1.339 1.442 1.00 92.62 131 ASP A CA 1
ATOM 1086 C C . ASP A 1 131 ? -0.380 2.485 2.033 1.00 92.62 131 ASP A C 1
ATOM 1088 O O . ASP A 1 131 ? 0.711 2.727 1.538 1.00 92.62 131 ASP A O 1
ATOM 1092 N N . ILE A 1 132 ? -0.839 3.160 3.094 1.00 93.62 132 ILE A N 1
ATOM 1093 C CA . ILE A 1 132 ? -0.130 4.320 3.661 1.00 93.62 132 ILE A CA 1
ATOM 1094 C C . ILE A 1 132 ? 0.989 3.932 4.639 1.00 93.62 132 ILE A C 1
ATOM 1096 O O . ILE A 1 132 ? 2.049 4.551 4.641 1.00 93.62 132 ILE A O 1
ATOM 1100 N N . GLU A 1 133 ? 0.787 2.908 5.475 1.00 95.19 133 GLU A N 1
ATOM 1101 C CA . GLU A 1 133 ? 1.741 2.574 6.542 1.00 95.19 133 GLU A CA 1
ATOM 1102 C C . GLU A 1 133 ? 2.837 1.610 6.075 1.00 95.19 133 GLU A C 1
ATOM 1104 O O . GLU A 1 133 ? 3.911 1.587 6.677 1.00 95.19 133 GLU A O 1
ATOM 1109 N N . LEU A 1 134 ? 2.585 0.805 5.034 1.00 94.62 134 LEU A N 1
ATOM 1110 C CA . LEU A 1 134 ? 3.500 -0.260 4.603 1.00 94.62 134 LEU A CA 1
ATOM 1111 C C . LEU A 1 134 ? 4.378 0.124 3.403 1.00 94.62 134 LEU A C 1
ATOM 1113 O O . LEU A 1 134 ? 5.146 -0.720 2.926 1.00 94.62 134 LEU A O 1
ATOM 1117 N N . ILE A 1 135 ? 4.310 1.376 2.935 1.00 91.25 135 ILE A N 1
ATOM 1118 C CA . ILE A 1 135 ? 5.118 1.876 1.812 1.00 91.25 135 ILE A CA 1
ATOM 1119 C C . ILE A 1 135 ? 6.592 1.566 2.055 1.00 91.25 135 ILE A C 1
ATOM 1121 O O . ILE A 1 135 ? 7.139 1.866 3.111 1.00 91.25 135 ILE A O 1
ATOM 1125 N N . ASN A 1 136 ? 7.242 0.979 1.051 1.00 88.94 136 ASN A N 1
ATOM 1126 C CA . ASN A 1 136 ? 8.658 0.611 1.055 1.00 88.94 136 ASN A CA 1
ATOM 1127 C C . ASN A 1 136 ? 9.103 -0.375 2.149 1.00 88.94 136 ASN A C 1
ATOM 1129 O O . ASN A 1 136 ? 10.302 -0.541 2.294 1.00 88.94 136 ASN A O 1
ATOM 1133 N N . THR A 1 137 ? 8.219 -1.061 2.881 1.00 89.62 137 THR A N 1
ATOM 1134 C CA . THR A 1 137 ? 8.643 -2.021 3.927 1.00 89.62 137 THR A CA 1
ATOM 1135 C C . THR A 1 137 ? 8.891 -3.431 3.382 1.00 89.62 137 THR A C 1
ATOM 1137 O O . THR A 1 137 ? 9.992 -3.970 3.488 1.00 89.62 137 THR A O 1
ATOM 1140 N N . GLY A 1 138 ? 7.882 -4.014 2.736 1.00 85.69 138 GLY A N 1
ATOM 1141 C CA . GLY A 1 138 ? 7.962 -5.307 2.064 1.00 85.69 138 GLY A CA 1
ATOM 1142 C C . GLY A 1 138 ? 7.979 -5.173 0.543 1.00 85.69 138 GLY A C 1
ATOM 1143 O O . GLY A 1 138 ? 7.427 -4.233 -0.034 1.00 85.69 138 GLY A O 1
ATOM 1144 N N . MET A 1 139 ? 8.591 -6.148 -0.132 1.00 87.44 139 MET A N 1
ATOM 1145 C CA . MET A 1 139 ? 8.597 -6.199 -1.593 1.00 87.44 139 MET A CA 1
ATOM 1146 C C . MET A 1 139 ? 7.165 -6.308 -2.122 1.00 87.44 139 MET A C 1
ATOM 1148 O O . MET A 1 139 ? 6.448 -7.244 -1.782 1.00 87.44 139 MET A O 1
ATOM 1152 N N . GLY A 1 140 ? 6.777 -5.384 -3.002 1.00 89.19 140 GLY A N 1
ATOM 1153 C CA . GLY A 1 140 ? 5.582 -5.520 -3.834 1.00 89.19 140 GLY A CA 1
ATOM 1154 C C . GLY A 1 140 ? 4.251 -5.576 -3.083 1.00 89.19 140 GLY A C 1
ATOM 1155 O O . GLY A 1 140 ? 3.285 -6.045 -3.677 1.00 89.19 140 GLY A O 1
ATOM 1156 N N . ILE A 1 141 ? 4.168 -5.111 -1.826 1.00 92.38 141 ILE A N 1
ATOM 1157 C CA . ILE A 1 141 ? 2.934 -5.169 -1.015 1.00 92.38 141 ILE A CA 1
ATOM 1158 C C . ILE A 1 141 ? 1.731 -4.634 -1.802 1.00 92.38 141 ILE A C 1
ATOM 1160 O O . ILE A 1 141 ? 0.760 -5.364 -1.986 1.00 92.38 141 ILE A O 1
ATOM 1164 N N . SER A 1 142 ? 1.825 -3.422 -2.359 1.00 90.81 142 SER A N 1
ATOM 1165 C CA . SER A 1 142 ? 0.736 -2.817 -3.139 1.00 90.81 142 SER A CA 1
ATOM 1166 C C . SER A 1 142 ? 0.382 -3.631 -4.387 1.00 90.81 142 SER A C 1
ATOM 1168 O O . SER A 1 142 ? -0.795 -3.816 -4.683 1.00 90.81 142 SER A O 1
ATOM 1170 N N . TYR A 1 143 ? 1.372 -4.198 -5.087 1.00 93.12 143 TYR A N 1
ATOM 1171 C CA . TYR A 1 143 ? 1.121 -5.074 -6.237 1.00 93.12 143 TYR A CA 1
ATOM 1172 C C . TYR A 1 143 ? 0.353 -6.335 -5.819 1.00 93.12 143 TYR A C 1
ATOM 1174 O O . TYR A 1 143 ? -0.652 -6.679 -6.438 1.00 93.12 143 TYR A O 1
ATOM 1182 N N . PHE A 1 144 ? 0.775 -7.006 -4.745 1.00 94.12 144 PHE A N 1
ATOM 1183 C CA . PHE A 1 144 ? 0.115 -8.218 -4.257 1.00 94.12 144 PHE A CA 1
ATOM 1184 C C . PHE A 1 144 ? -1.278 -7.934 -3.684 1.00 94.12 144 PHE A C 1
ATOM 1186 O O . PHE A 1 144 ? -2.199 -8.723 -3.907 1.00 94.12 144 PHE A O 1
ATOM 1193 N N . ASP A 1 145 ? -1.459 -6.800 -3.005 1.00 94.00 145 ASP A N 1
ATOM 1194 C CA . ASP A 1 145 ? -2.753 -6.361 -2.489 1.00 94.00 145 ASP A CA 1
ATOM 1195 C C . ASP A 1 145 ? -3.721 -5.975 -3.608 1.00 94.00 145 ASP A C 1
ATOM 1197 O O . ASP A 1 145 ? -4.898 -6.314 -3.531 1.00 94.00 145 ASP A O 1
ATOM 1201 N N . MET A 1 146 ? -3.269 -5.297 -4.663 1.00 92.94 146 MET A N 1
ATOM 1202 C CA . MET A 1 146 ? -4.113 -5.034 -5.833 1.00 92.94 146 MET A CA 1
ATOM 1203 C C . MET A 1 146 ? -4.422 -6.322 -6.597 1.00 92.94 146 MET A C 1
ATOM 1205 O O . MET A 1 146 ? -5.562 -6.529 -7.007 1.00 92.94 146 MET A O 1
ATOM 1209 N N . ARG A 1 147 ? -3.442 -7.225 -6.735 1.00 94.06 147 ARG A N 1
ATOM 1210 C CA . ARG A 1 147 ? -3.618 -8.507 -7.427 1.00 94.06 147 ARG A CA 1
ATOM 1211 C C . ARG A 1 147 ? -4.693 -9.364 -6.771 1.00 94.06 147 ARG A C 1
ATOM 1213 O O . ARG A 1 147 ? -5.589 -9.833 -7.451 1.00 94.06 147 ARG A O 1
ATOM 1220 N N . ARG A 1 148 ? -4.633 -9.552 -5.449 1.00 93.12 148 ARG A N 1
ATOM 1221 C CA . ARG A 1 148 ? -5.607 -10.384 -4.712 1.00 93.12 148 ARG A CA 1
ATOM 1222 C C . ARG A 1 148 ? -7.000 -9.756 -4.582 1.00 93.12 148 ARG A C 1
ATOM 1224 O O . ARG A 1 148 ? -7.891 -10.375 -4.007 1.00 93.12 148 ARG A O 1
ATOM 1231 N N . ARG A 1 149 ? -7.152 -8.503 -5.015 1.00 91.25 149 ARG A N 1
ATOM 1232 C CA . ARG A 1 149 ? -8.410 -7.750 -5.034 1.00 91.25 149 ARG A CA 1
ATOM 1233 C C . ARG A 1 149 ? -8.992 -7.603 -6.440 1.00 91.25 149 ARG A C 1
ATOM 1235 O O . ARG A 1 149 ? -10.017 -6.946 -6.568 1.00 91.25 149 ARG A O 1
ATOM 1242 N N . ASP A 1 150 ? -8.327 -8.136 -7.466 1.00 91.88 150 ASP A N 1
ATOM 1243 C CA . ASP A 1 150 ? -8.658 -7.896 -8.876 1.00 91.88 150 ASP A CA 1
ATOM 1244 C C . ASP A 1 150 ? -8.666 -6.399 -9.247 1.00 91.88 150 ASP A C 1
ATOM 1246 O O . ASP A 1 150 ? -9.474 -5.926 -10.043 1.00 91.88 150 ASP A O 1
ATOM 1250 N N . GLN A 1 151 ? -7.745 -5.634 -8.650 1.00 91.62 151 GLN A N 1
ATOM 1251 C CA . GLN A 1 151 ? -7.622 -4.180 -8.819 1.00 91.62 151 GLN A CA 1
ATOM 1252 C C . GLN A 1 151 ? -6.350 -3.752 -9.556 1.00 91.62 151 GLN A C 1
ATOM 1254 O O . GLN A 1 151 ? -6.121 -2.558 -9.732 1.00 91.62 151 GLN A O 1
ATOM 1259 N N . LEU A 1 152 ? -5.505 -4.688 -9.996 1.00 91.94 152 LEU A N 1
ATOM 1260 C CA . LEU A 1 152 ? -4.381 -4.331 -10.862 1.00 91.94 152 LEU A CA 1
ATOM 1261 C C . LEU A 1 152 ? -4.893 -3.722 -12.165 1.00 91.94 152 LEU A C 1
ATOM 1263 O O . LEU A 1 152 ? -5.882 -4.199 -12.720 1.00 91.94 152 LEU A O 1
ATOM 1267 N N . GLN A 1 153 ? -4.179 -2.717 -12.674 1.00 89.69 153 GLN A N 1
ATOM 1268 C CA . GLN A 1 153 ? -4.491 -2.096 -13.957 1.00 89.69 153 GLN A CA 1
ATOM 1269 C C . GLN A 1 153 ? -4.668 -3.169 -15.038 1.00 89.69 153 GLN A C 1
ATOM 1271 O O . GLN A 1 153 ? -3.833 -4.071 -15.171 1.00 89.69 153 GLN A O 1
ATOM 1276 N N . ARG A 1 154 ? -5.745 -3.052 -15.818 1.00 90.38 154 ARG A N 1
ATOM 1277 C CA . ARG A 1 154 ? -6.056 -3.969 -16.916 1.00 90.38 154 ARG A CA 1
ATOM 1278 C C . ARG A 1 154 ? -4.846 -4.127 -17.840 1.00 90.38 154 ARG A C 1
ATOM 1280 O O . ARG A 1 154 ? -4.236 -3.136 -18.230 1.00 90.38 154 ARG A O 1
ATOM 1287 N N . GLY A 1 155 ? -4.491 -5.364 -18.181 1.00 90.69 155 GLY A N 1
ATOM 1288 C CA . GLY A 1 155 ? -3.299 -5.664 -18.987 1.00 90.69 155 GLY A CA 1
ATOM 1289 C C . GLY A 1 155 ? -2.013 -5.896 -18.181 1.00 90.69 155 GLY A C 1
ATOM 1290 O O . GLY A 1 155 ? -1.009 -6.323 -18.748 1.00 90.69 155 GLY A O 1
ATOM 1291 N N . THR A 1 156 ? -2.025 -5.666 -16.865 1.00 92.12 156 THR A N 1
ATOM 1292 C CA . THR A 1 156 ? -0.879 -5.967 -15.993 1.00 92.12 156 THR A CA 1
ATOM 1293 C C . THR A 1 156 ? -0.751 -7.474 -15.798 1.00 92.12 156 THR A C 1
ATOM 1295 O O . THR A 1 156 ? -1.755 -8.158 -15.605 1.00 92.12 156 THR A O 1
ATOM 1298 N N . ILE A 1 157 ? 0.472 -8.007 -15.822 1.00 93.00 157 ILE A N 1
ATOM 1299 C CA . ILE A 1 157 ? 0.715 -9.425 -15.531 1.00 93.00 157 ILE A CA 1
ATOM 1300 C C . ILE A 1 157 ? 0.214 -9.772 -14.125 1.00 93.00 157 ILE A C 1
ATOM 1302 O O . ILE A 1 157 ? 0.369 -8.985 -13.199 1.00 93.00 157 ILE A O 1
ATOM 1306 N N . LEU A 1 158 ? -0.387 -10.947 -13.957 1.00 93.50 158 LEU A N 1
ATOM 1307 C CA . LEU A 1 158 ? -0.761 -11.472 -12.641 1.00 93.50 158 LEU A CA 1
ATOM 1308 C C . LEU A 1 158 ? 0.359 -12.359 -12.083 1.00 93.50 158 LEU A C 1
ATOM 1310 O O . LEU A 1 158 ? 0.602 -12.386 -10.877 1.00 93.50 158 LEU A O 1
ATOM 1314 N N . HIS A 1 159 ? 1.092 -13.046 -12.955 1.00 92.19 159 HIS A N 1
ATOM 1315 C CA . HIS A 1 159 ? 2.160 -13.969 -12.589 1.00 92.19 159 HIS A CA 1
ATOM 1316 C C . HIS A 1 159 ? 3.492 -13.497 -13.167 1.00 92.19 159 HIS A C 1
ATOM 1318 O O . HIS A 1 159 ? 3.571 -13.121 -14.335 1.00 92.19 159 HIS A O 1
ATOM 1324 N N . PHE A 1 160 ? 4.550 -13.534 -12.354 1.00 92.00 160 PHE A N 1
ATOM 1325 C CA . PHE A 1 160 ? 5.895 -13.322 -12.878 1.00 92.00 160 PHE A CA 1
ATOM 1326 C C . PHE A 1 160 ? 6.295 -14.505 -13.764 1.00 92.00 160 PHE A C 1
ATOM 1328 O O . PHE A 1 160 ? 6.020 -15.652 -13.395 1.00 92.00 160 PHE A O 1
ATOM 1335 N N . PRO A 1 161 ? 6.938 -14.248 -14.915 1.00 91.56 161 PRO A N 1
ATOM 1336 C CA . PRO A 1 161 ? 7.364 -15.315 -15.800 1.00 91.56 161 PRO A CA 1
ATOM 1337 C C . PRO A 1 161 ? 8.440 -16.176 -15.154 1.00 91.56 161 PRO A C 1
ATOM 1339 O O . PRO A 1 161 ? 9.306 -15.696 -14.419 1.00 91.56 161 PRO A O 1
ATOM 1342 N N . VAL A 1 162 ? 8.423 -17.452 -15.514 1.00 93.88 162 VAL A N 1
ATOM 1343 C CA . VAL A 1 162 ? 9.545 -18.355 -15.285 1.00 93.88 162 VAL A CA 1
ATOM 1344 C C . VAL A 1 162 ? 10.733 -17.833 -16.102 1.00 93.88 162 VAL A C 1
ATOM 1346 O O . VAL A 1 162 ? 10.571 -17.564 -17.295 1.00 93.88 162 VAL A O 1
ATOM 1349 N N . PRO A 1 163 ? 11.926 -17.674 -15.503 1.00 95.12 163 PRO A N 1
ATOM 1350 C CA . PRO A 1 163 ? 13.103 -17.239 -16.243 1.00 95.12 163 PRO A CA 1
ATOM 1351 C C . PRO A 1 163 ? 13.391 -18.165 -17.430 1.00 95.12 163 PRO A C 1
ATOM 1353 O O . PRO A 1 163 ? 13.416 -19.384 -17.270 1.00 95.12 163 PRO A O 1
ATOM 1356 N N . ALA A 1 164 ? 13.677 -17.594 -18.605 1.00 94.69 164 ALA A N 1
ATOM 1357 C CA . ALA A 1 164 ? 13.920 -18.362 -19.833 1.00 94.69 164 ALA A CA 1
ATOM 1358 C C . ALA A 1 164 ? 14.995 -19.448 -19.656 1.00 94.69 164 ALA A C 1
ATOM 1360 O O . ALA A 1 164 ? 14.843 -20.562 -20.142 1.00 94.69 164 ALA A O 1
ATOM 1361 N N . LYS A 1 165 ? 16.034 -19.157 -18.868 1.00 96.75 165 LYS A N 1
ATOM 1362 C CA . LYS A 1 165 ? 17.109 -20.105 -18.564 1.00 96.75 165 LYS A CA 1
ATOM 1363 C C . LYS A 1 165 ? 16.627 -21.358 -17.821 1.00 96.75 165 LYS A C 1
ATOM 1365 O O . LYS A 1 165 ? 17.130 -22.444 -18.085 1.00 96.75 165 LYS A O 1
ATOM 1370 N N . GLU A 1 166 ? 15.657 -21.225 -16.917 1.00 97.12 166 GLU A N 1
ATOM 1371 C CA . GLU A 1 166 ? 15.066 -22.379 -16.224 1.00 97.12 166 GLU A CA 1
ATOM 1372 C C . GLU A 1 166 ? 14.216 -23.218 -17.189 1.00 97.12 166 GLU A C 1
ATOM 1374 O O . GLU A 1 166 ? 14.270 -24.446 -17.152 1.00 97.12 166 GLU A O 1
ATOM 1379 N N . LEU A 1 167 ? 13.488 -22.569 -18.107 1.00 96.75 167 LEU A N 1
ATOM 1380 C CA . LEU A 1 167 ? 12.724 -23.258 -19.154 1.00 96.75 167 LEU A CA 1
ATOM 1381 C C . LEU A 1 167 ? 13.647 -24.040 -20.095 1.00 96.75 167 LEU A C 1
ATOM 1383 O O . LEU A 1 167 ? 13.378 -25.204 -20.377 1.00 96.75 167 LEU A O 1
ATOM 1387 N N . GLU A 1 168 ? 14.766 -23.446 -20.513 1.00 96.44 168 GLU A N 1
ATOM 1388 C CA . GLU A 1 168 ? 15.776 -24.105 -21.351 1.00 96.44 168 GLU A CA 1
ATOM 1389 C C . GLU A 1 168 ? 16.374 -25.345 -20.671 1.00 96.44 168 GLU A C 1
ATOM 1391 O O . GLU A 1 168 ? 16.483 -26.399 -21.301 1.00 96.44 168 GLU A O 1
ATOM 1396 N N . ILE A 1 169 ? 16.724 -25.250 -19.380 1.00 97.31 169 ILE A N 1
ATOM 1397 C CA . ILE A 1 169 ? 17.254 -26.381 -18.597 1.00 97.31 169 ILE A CA 1
ATOM 1398 C C . ILE A 1 169 ? 16.229 -27.516 -18.521 1.00 97.31 169 ILE A C 1
ATOM 1400 O O . ILE A 1 169 ? 16.588 -28.683 -18.682 1.00 97.31 169 ILE A O 1
ATOM 1404 N N . MET A 1 170 ? 14.956 -27.183 -18.301 1.00 97.06 170 MET A N 1
ATOM 1405 C CA . MET A 1 170 ? 13.864 -28.158 -18.251 1.00 97.06 170 MET A CA 1
ATOM 1406 C C . MET A 1 170 ? 13.372 -28.609 -19.636 1.00 97.06 170 MET A C 1
ATOM 1408 O O . MET A 1 170 ? 12.452 -29.421 -19.708 1.00 97.06 170 MET A O 1
ATOM 1412 N N . GLN A 1 171 ? 13.971 -28.110 -20.725 1.00 96.38 171 GLN A N 1
ATOM 1413 C CA . GLN A 1 171 ? 13.551 -28.366 -22.110 1.00 96.38 171 GLN A CA 1
ATOM 1414 C C . GLN A 1 171 ? 12.077 -28.009 -22.376 1.00 96.38 171 GLN A C 1
ATOM 1416 O O . GLN A 1 171 ? 11.396 -28.656 -23.171 1.00 96.38 171 GLN A O 1
ATOM 1421 N N . MET A 1 172 ? 11.583 -26.976 -21.696 1.00 96.81 172 MET A N 1
ATOM 1422 C CA . MET A 1 172 ? 10.263 -26.394 -21.910 1.00 96.81 172 MET A CA 1
ATOM 1423 C C . MET A 1 172 ? 10.327 -25.277 -22.954 1.00 96.81 172 MET A C 1
ATOM 1425 O O . MET A 1 172 ? 11.373 -24.670 -23.184 1.00 96.81 172 MET A O 1
ATOM 1429 N N . GLU A 1 173 ? 9.188 -24.986 -23.579 1.00 94.88 173 GLU A N 1
ATOM 1430 C CA . GLU A 1 173 ? 9.080 -23.882 -24.528 1.00 94.88 173 GLU A CA 1
ATOM 1431 C C . GLU A 1 173 ? 9.277 -22.530 -23.826 1.00 94.88 173 GLU A C 1
ATOM 1433 O O . GLU A 1 173 ? 8.692 -22.259 -22.773 1.00 94.88 173 GLU A O 1
ATOM 1438 N N . VAL A 1 174 ? 10.108 -21.673 -24.424 1.00 93.69 174 VAL A N 1
ATOM 1439 C CA . VAL A 1 174 ? 10.288 -20.289 -23.977 1.00 93.69 174 VAL A CA 1
ATOM 1440 C C . VAL A 1 174 ? 9.092 -19.467 -24.445 1.00 93.69 174 VAL A C 1
ATOM 1442 O O . VAL A 1 174 ? 8.777 -19.449 -25.632 1.00 93.69 174 VAL A O 1
ATOM 1445 N N . TYR A 1 175 ? 8.458 -18.749 -23.520 1.00 90.38 175 TYR A N 1
ATOM 1446 C CA . TYR A 1 175 ? 7.298 -17.908 -23.802 1.00 90.38 175 TYR A CA 1
ATOM 1447 C C . TYR A 1 175 ? 7.577 -16.430 -23.522 1.00 90.38 175 TYR A C 1
ATOM 1449 O O . TYR A 1 175 ? 8.443 -16.066 -22.723 1.00 90.38 175 TYR A O 1
ATOM 1457 N N . THR A 1 176 ? 6.812 -15.564 -24.180 1.00 85.81 176 THR A N 1
ATOM 1458 C CA . THR A 1 176 ? 6.795 -14.122 -23.917 1.00 85.81 176 THR A CA 1
ATOM 1459 C C . THR A 1 176 ? 5.701 -13.773 -22.919 1.00 85.81 176 THR A C 1
ATOM 1461 O O . THR A 1 176 ? 4.636 -14.386 -22.922 1.00 85.81 176 THR A O 1
ATOM 1464 N N . VAL A 1 177 ? 5.932 -12.749 -22.100 1.00 82.56 177 VAL A N 1
ATOM 1465 C CA . VAL A 1 177 ? 4.888 -12.176 -21.244 1.00 82.56 177 VAL A CA 1
ATOM 1466 C C . VAL A 1 177 ? 4.061 -11.149 -22.002 1.00 82.56 177 VAL A C 1
ATOM 1468 O O . VAL A 1 177 ? 4.603 -10.338 -22.750 1.00 82.56 177 VAL A O 1
ATOM 1471 N N . GLY A 1 178 ? 2.751 -11.176 -21.779 1.00 76.06 178 GLY A N 1
ATOM 1472 C CA . GLY A 1 178 ? 1.791 -10.281 -22.418 1.00 76.06 178 GLY A CA 1
ATOM 1473 C C . GLY A 1 178 ? 0.699 -11.050 -23.153 1.00 76.06 178 GLY A C 1
ATOM 1474 O O . GLY A 1 178 ? 0.828 -12.238 -23.433 1.00 76.06 178 GLY A O 1
ATOM 1475 N N . GLY A 1 179 ? -0.405 -10.372 -23.437 1.00 84.19 179 GLY A N 1
ATOM 1476 C CA . GLY A 1 179 ? -1.572 -10.987 -24.053 1.00 84.19 179 GLY A CA 1
ATOM 1477 C C . GLY A 1 179 ? -2.822 -10.154 -23.827 1.00 84.19 179 GLY A C 1
ATOM 1478 O O . GLY A 1 179 ? -2.778 -9.102 -23.186 1.00 84.19 179 GLY A O 1
ATOM 1479 N N . ALA A 1 180 ? -3.939 -10.629 -24.370 1.00 90.75 180 ALA A N 1
ATOM 1480 C CA . ALA A 1 180 ? -5.233 -10.054 -24.047 1.00 90.75 180 ALA A CA 1
ATOM 1481 C C . ALA A 1 180 ? -5.541 -10.280 -22.551 1.00 90.75 180 ALA A C 1
ATOM 1483 O O . ALA A 1 180 ? -5.217 -11.347 -22.031 1.00 90.75 180 ALA A O 1
ATOM 1484 N N . PRO A 1 181 ? -6.171 -9.311 -21.866 1.00 91.94 181 PRO A N 1
ATOM 1485 C CA . PRO A 1 181 ? -6.684 -9.510 -20.515 1.00 91.94 181 PRO A CA 1
ATOM 1486 C C . PRO A 1 181 ? -7.598 -10.737 -20.433 1.00 91.94 181 PRO A C 1
ATOM 1488 O O . PRO A 1 181 ? -8.619 -10.781 -21.121 1.00 91.94 181 PRO A O 1
ATOM 1491 N N . ASP A 1 182 ? -7.233 -11.705 -19.594 1.00 91.94 182 ASP A N 1
ATOM 1492 C CA . ASP A 1 182 ? -7.924 -12.995 -19.443 1.00 91.94 182 ASP A CA 1
ATOM 1493 C C . ASP A 1 182 ? -8.367 -13.278 -17.996 1.00 91.94 182 ASP A C 1
ATOM 1495 O O . ASP A 1 182 ? -9.126 -14.212 -17.761 1.00 91.94 182 ASP A O 1
ATOM 1499 N N . GLY A 1 183 ? -7.914 -12.476 -17.025 1.00 91.44 183 GLY A N 1
ATOM 1500 C CA . GLY A 1 183 ? -8.221 -12.660 -15.605 1.00 91.44 183 GLY A CA 1
ATOM 1501 C C . GLY A 1 183 ? -7.442 -13.802 -14.945 1.00 91.44 183 GLY A C 1
ATOM 1502 O O . GLY A 1 183 ? -7.563 -13.991 -13.738 1.00 91.44 183 GLY A O 1
ATOM 1503 N N . GLU A 1 184 ? -6.613 -14.521 -15.703 1.00 90.69 184 GLU A N 1
ATOM 1504 C CA . GLU A 1 184 ? -5.815 -15.653 -15.227 1.00 90.69 184 GLU A CA 1
ATOM 1505 C C . GLU A 1 184 ? -4.321 -15.321 -15.266 1.00 90.69 184 GLU A C 1
ATOM 1507 O O . GLU A 1 184 ? -3.643 -15.352 -14.241 1.00 90.69 184 GLU A O 1
ATOM 1512 N N . ASN A 1 185 ? -3.805 -14.924 -16.430 1.00 90.94 185 ASN A N 1
ATOM 1513 C CA . ASN A 1 185 ? -2.405 -14.553 -16.629 1.00 90.94 185 ASN A CA 1
ATOM 1514 C C . ASN A 1 185 ? -2.217 -13.035 -16.648 1.00 90.94 185 ASN A C 1
ATOM 1516 O O . ASN A 1 185 ? -1.193 -12.525 -16.180 1.00 90.94 185 ASN A O 1
ATOM 1520 N N . ILE A 1 186 ? -3.208 -12.320 -17.179 1.00 92.88 186 ILE A N 1
ATOM 1521 C CA . ILE A 1 186 ? -3.215 -10.880 -17.411 1.00 92.88 186 ILE A CA 1
ATOM 1522 C C . ILE A 1 186 ? -4.470 -10.282 -16.769 1.00 92.88 186 ILE A C 1
ATOM 1524 O O . ILE A 1 186 ? -5.588 -10.727 -17.026 1.00 92.88 186 ILE A O 1
ATOM 1528 N N . SER A 1 187 ? -4.297 -9.235 -15.957 1.00 93.31 187 SER A N 1
ATOM 1529 C CA . SER A 1 187 ? -5.382 -8.587 -15.215 1.00 93.31 187 SER A CA 1
ATOM 1530 C C . SER A 1 187 ? -6.506 -8.149 -16.150 1.00 93.31 187 SER A C 1
ATOM 1532 O O . SER A 1 187 ? -6.294 -7.317 -17.037 1.00 93.31 187 SER A O 1
ATOM 1534 N N . GLN A 1 188 ? -7.704 -8.692 -15.930 1.00 91.75 188 GLN A N 1
ATOM 1535 C CA . GLN A 1 188 ? -8.951 -8.224 -16.539 1.00 91.75 188 GLN A CA 1
ATOM 1536 C C . GLN A 1 188 ? -9.646 -7.162 -15.673 1.00 91.75 188 GLN A C 1
ATOM 1538 O O . GLN A 1 188 ? -10.491 -6.422 -16.181 1.00 91.75 188 GLN A O 1
ATOM 1543 N N . GLY A 1 189 ? -9.273 -7.074 -14.395 1.00 87.12 189 GLY A N 1
ATOM 1544 C CA . GLY A 1 189 ? -9.747 -6.057 -13.468 1.00 87.12 189 GLY A CA 1
ATOM 1545 C C . GLY A 1 189 ? -9.113 -4.690 -13.710 1.00 87.12 189 GLY A C 1
ATOM 1546 O O . GLY A 1 189 ? -8.271 -4.506 -14.591 1.00 87.12 189 GLY A O 1
ATOM 1547 N N . SER A 1 190 ? -9.551 -3.716 -12.924 1.00 85.38 190 SER A N 1
ATOM 1548 C CA . SER A 1 190 ? -8.959 -2.387 -12.856 1.00 85.38 190 SER A CA 1
ATOM 1549 C C . SER A 1 190 ? -9.408 -1.701 -11.566 1.00 85.38 190 SER A C 1
ATOM 1551 O O . SER A 1 190 ? -10.477 -1.991 -11.025 1.00 85.38 190 SER A O 1
ATOM 1553 N N . TRP A 1 191 ? -8.570 -0.807 -11.052 1.00 83.38 191 TRP A N 1
ATOM 1554 C CA . TRP A 1 191 ? -8.927 0.051 -9.938 1.00 83.38 191 TRP A CA 1
ATOM 1555 C C . TRP A 1 191 ? -9.796 1.220 -10.410 1.00 83.38 191 TRP A C 1
ATOM 1557 O O . TRP A 1 191 ? -9.477 1.902 -11.387 1.00 83.38 191 TRP A O 1
ATOM 1567 N N . THR A 1 192 ? -10.869 1.462 -9.661 1.00 80.81 192 THR A N 1
ATOM 1568 C CA . THR A 1 192 ? -11.717 2.645 -9.792 1.00 80.81 192 THR A CA 1
ATOM 1569 C C . THR A 1 192 ? -11.350 3.641 -8.700 1.00 80.81 192 THR A C 1
ATOM 1571 O O . THR A 1 192 ? -11.345 3.292 -7.515 1.00 80.81 192 THR A O 1
ATOM 1574 N N . GLY A 1 193 ? -11.050 4.873 -9.101 1.00 71.06 193 GLY A N 1
ATOM 1575 C CA . GLY A 1 193 ? -10.765 5.963 -8.187 1.00 71.06 193 GLY A CA 1
ATOM 1576 C C . GLY A 1 193 ? -11.975 6.416 -7.388 1.00 71.06 193 GLY A C 1
ATOM 1577 O O . GLY A 1 193 ? -13.117 6.030 -7.643 1.00 71.06 193 GLY A O 1
ATOM 1578 N N . LEU A 1 194 ? -11.722 7.259 -6.386 1.00 66.38 194 LEU A N 1
ATOM 1579 C CA . LEU A 1 194 ? -12.791 7.895 -5.605 1.00 66.38 194 LEU A CA 1
ATOM 1580 C C . LEU A 1 194 ? -13.650 8.844 -6.459 1.00 66.38 194 LEU A C 1
ATOM 1582 O O . LEU A 1 194 ? -14.784 9.135 -6.095 1.00 66.38 194 LEU A O 1
ATOM 1586 N N . ASP A 1 195 ? -13.120 9.281 -7.600 1.00 64.38 195 ASP A N 1
ATOM 1587 C CA . ASP A 1 195 ? -13.824 10.009 -8.659 1.00 64.38 195 ASP A CA 1
ATOM 1588 C C . ASP A 1 195 ? -14.771 9.128 -9.492 1.00 64.38 195 ASP A C 1
ATOM 1590 O O . ASP A 1 195 ? -15.505 9.632 -10.342 1.00 64.38 195 ASP A O 1
ATOM 1594 N N . GLY A 1 196 ? -14.766 7.811 -9.265 1.00 73.50 196 GLY A N 1
ATOM 1595 C CA . GLY A 1 196 ? -15.524 6.845 -10.051 1.00 73.50 196 GLY A CA 1
ATOM 1596 C C . GLY A 1 196 ? -14.894 6.516 -11.407 1.00 73.50 196 GLY A C 1
ATOM 1597 O O . GLY A 1 196 ? -15.486 5.750 -12.170 1.00 73.50 196 GLY A O 1
ATOM 1598 N N . LEU A 1 197 ? -13.709 7.051 -11.724 1.00 71.50 197 LEU A N 1
ATOM 1599 C CA . LEU A 1 197 ? -13.011 6.767 -12.976 1.00 71.50 197 LEU A CA 1
ATOM 1600 C C . LEU A 1 197 ? -12.195 5.480 -12.855 1.00 71.50 197 LEU A C 1
ATOM 1602 O O . LEU A 1 197 ? -11.552 5.219 -11.844 1.00 71.50 197 LEU A O 1
ATOM 1606 N N . THR A 1 198 ? -12.217 4.662 -13.903 1.00 75.00 198 THR A N 1
ATOM 1607 C CA . THR A 1 198 ? -11.492 3.383 -13.969 1.00 75.00 198 THR A CA 1
ATOM 1608 C C . THR A 1 198 ? -10.395 3.487 -15.027 1.00 75.00 198 THR A C 1
ATOM 1610 O O . THR A 1 198 ? -10.646 4.018 -16.106 1.00 75.00 198 THR A O 1
ATOM 1613 N N . SER A 1 199 ? -9.175 3.029 -14.718 1.00 64.69 199 SER A N 1
ATOM 1614 C CA . SER A 1 199 ? -8.001 3.173 -15.601 1.00 64.69 199 SER A CA 1
ATOM 1615 C C . SER A 1 199 ? -7.457 1.819 -16.094 1.00 64.69 199 SER A C 1
ATOM 1617 O O . SER A 1 199 ? -7.181 0.941 -15.275 1.00 64.69 199 SER A O 1
ATOM 1619 N N . PRO A 1 200 ? -7.204 1.609 -17.397 1.00 65.50 200 PRO A N 1
ATOM 1620 C CA . PRO A 1 200 ? -7.404 2.546 -18.498 1.00 65.50 200 PRO A CA 1
ATOM 1621 C C . PRO A 1 200 ? -8.895 2.754 -18.793 1.00 65.50 200 PRO A C 1
ATOM 1623 O O . PRO A 1 200 ? -9.702 1.858 -18.559 1.00 65.50 200 PRO A O 1
ATOM 1626 N N . LEU A 1 201 ? -9.240 3.941 -19.296 1.00 57.94 201 LEU A N 1
ATOM 1627 C CA . LEU A 1 201 ? -10.542 4.170 -19.919 1.00 57.94 201 LEU A CA 1
ATOM 1628 C C . LEU A 1 201 ? -10.601 3.285 -21.172 1.00 57.94 201 LEU A C 1
ATOM 1630 O O . LEU A 1 201 ? -9.667 3.336 -21.977 1.00 57.94 201 LEU A O 1
ATOM 1634 N N . ASP A 1 202 ? -11.642 2.461 -21.291 1.00 51.69 202 ASP A N 1
ATOM 1635 C CA . ASP A 1 202 ? -11.928 1.732 -22.534 1.00 51.69 202 ASP A CA 1
ATOM 1636 C C . ASP A 1 202 ? -12.207 2.703 -23.698 1.00 51.69 202 ASP A C 1
ATOM 1638 O O . ASP A 1 202 ? -12.852 3.757 -23.464 1.00 51.69 202 ASP A O 1
#